Protein AF-A0AAW3U333-F1 (afdb_monomer)

Secondary structure (DSSP, 8-state):
-HHHHHHTTSEEEEEGGG-S-HHHHHHHHH-SS-EEEEETTEEEEEEEETTEEEEEEE---SS---HHHHHHHHHHHHHHTT-HHHHHHHHHHHHHHHHTT-S-GGGT--SSHHHHHH-HHHHHHHHHHHHH-----SS--GGGSPPP------GGGHHHHHHHHHHH-TTS-HHHHHHHHHHHHHHHHHHHHHHHHHIIIIIHHHHHHTT-EEE---TTS-EEEEEEETTEEEEEEEEEETTTTEEEEEEEEE-HHHHHHHT------GGG-SB--B-----S-HHHHHHHHHH--------------------------S-----------

pLDDT: mean 75.09, std 23.11, range [19.58, 96.56]

Foldseek 3Di:
DVVVCVVVLQKDKAFLVRPPDPVQSVVLVPDPAFDWDQDPLGIWTWHDDPVTIIIIDGPPPVDLDQVLQVLLVQLVVCLVVVPPLSNQQSLLLVLLCLLVVVHDVVSQRHLFLVSCLVRPSSLSSLVSCLVVPHDFDPPDDNSRTLDDQDPDLQLVCLRVSLVSCVSNVSVDDSVNSVVVSVVSVVVLLVLLVVVVVCCVPPVVVLCVVLQWDWDPDDPQFRTKIWHDDPQKIKIKTWGAPSNRSAIFIKIFIDDRVVCVVVVHHDDRDPVNGPDIDRDRDDDDDPPVVSCVVSVPPDPDPDPDPDDDDDDDDDDDDDDPPDDDDDDDDDDDD

Mean predicted aligned error: 16.06 Å

Radius of gyration: 32.02 Å; Cα contacts (8 Å, |Δi|>4): 388; chains: 1; bounding box: 94×46×80 Å

Solvent-accessible surface area (backbone atoms only — not comparable to full-atom values): 19945 Å² total; per-residue (Å²): 114,69,67,59,35,44,74,70,57,51,30,40,80,38,46,48,92,69,44,84,51,67,68,61,33,50,52,63,70,70,51,91,61,62,42,80,44,78,50,102,86,48,66,28,42,37,44,67,51,102,89,50,50,35,34,38,30,64,50,83,60,90,63,82,74,38,52,40,54,52,52,30,51,55,45,48,50,25,56,74,69,69,36,65,63,61,31,45,34,56,50,8,33,55,53,40,33,50,72,71,62,71,43,37,58,91,37,59,38,43,82,41,43,70,48,44,66,70,32,65,41,52,51,50,44,30,53,54,42,43,71,72,56,86,70,81,73,81,96,58,60,72,60,34,32,63,78,79,84,69,89,64,72,50,61,88,37,44,46,53,49,44,35,50,44,56,66,79,38,38,78,55,55,68,69,62,50,53,53,48,46,53,50,51,53,51,50,46,55,49,41,41,63,43,49,62,56,45,42,64,67,48,48,48,53,54,39,43,76,72,62,32,42,80,47,97,50,58,86,86,34,71,39,30,33,37,35,78,54,94,78,18,38,37,39,39,39,38,35,72,42,66,76,70,42,39,72,48,51,42,42,33,32,37,50,34,72,58,30,60,73,67,73,48,78,91,78,90,56,80,92,71,48,76,44,66,64,85,50,91,78,64,86,75,57,75,73,60,51,53,48,52,68,71,63,60,88,66,91,68,94,63,94,69,88,76,80,91,76,88,72,89,80,77,97,74,86,81,78,79,90,73,85,84,90,82,77,94,76,89,79,90,131

Sequence (333 aa):
MHEVLLRHGVLVRTPVEAIDDAALRAQARAAETSCWLESDRGTGYLHLDENASVLYQQTATGHAMPVSALFRDVLTLADQADDGELFTDLYGLLVNGWLDDTFTAEDGLASSLDGLVACDDLQAIRSIAARRGLKRRRGVPEDLALPHLSESQEPGEIEQNAGLRFFLQPKRTPTALLAARNRTRRQLARVQELIPMLVEQRLSAALQQAGWSPVAAPPEHPWCWTRDRDGSRQCLWATHDATCGELIVQAGLQHARLLDWQQRSATTELHDLHIYPCSRWWNTNASNVLSGLASSTSWAIAPVLWPSSIMRMTISRSRSKNGPDNCCAITSK

Organism: Xanthomonas euvesicatoria (NCBI:txid456327)

Structure (mmCIF, N/CA/C/O backbone):
data_AF-A0AAW3U333-F1
#
_entry.id   AF-A0AAW3U333-F1
#
loop_
_atom_site.group_PDB
_atom_site.id
_atom_site.type_symbol
_atom_site.label_atom_id
_atom_site.label_alt_id
_atom_site.label_comp_id
_atom_site.label_asym_id
_atom_site.label_entity_id
_atom_site.label_seq_id
_atom_site.pdbx_PDB_ins_code
_atom_site.Cartn_x
_atom_site.Cartn_y
_atom_site.Cartn_z
_atom_site.occupancy
_atom_site.B_iso_or_equiv
_atom_site.auth_seq_id
_atom_site.auth_comp_id
_atom_site.auth_asym_id
_atom_site.auth_atom_id
_atom_site.pdbx_PDB_model_num
ATOM 1 N N . MET A 1 1 ? -31.955 -10.564 15.140 1.00 57.75 1 MET A N 1
ATOM 2 C CA . MET A 1 1 ? -30.934 -9.506 14.943 1.00 57.75 1 MET A CA 1
ATOM 3 C C . MET A 1 1 ? -31.447 -8.129 15.369 1.00 57.75 1 MET A C 1
ATOM 5 O O . MET A 1 1 ? -30.801 -7.517 16.205 1.00 57.75 1 MET A O 1
ATOM 9 N N . HIS A 1 2 ? -32.617 -7.665 14.900 1.00 65.50 2 HIS A N 1
ATOM 10 C CA . HIS A 1 2 ? -33.166 -6.352 15.295 1.00 65.50 2 HIS A CA 1
ATOM 11 C C . HIS A 1 2 ? -33.427 -6.204 16.811 1.00 65.50 2 HIS A C 1
ATOM 13 O O . HIS A 1 2 ? -33.177 -5.140 17.360 1.00 65.50 2 HIS A O 1
ATOM 19 N N . GLU A 1 3 ? -33.844 -7.264 17.519 1.00 72.69 3 GLU A N 1
ATOM 20 C CA . GLU A 1 3 ? -34.082 -7.209 18.976 1.00 72.69 3 GLU A CA 1
ATOM 21 C C . GLU A 1 3 ? -32.820 -6.893 19.785 1.00 72.69 3 GLU A C 1
ATOM 23 O O . GLU A 1 3 ? -32.881 -6.201 20.798 1.00 72.69 3 GLU A O 1
ATOM 28 N N . VAL A 1 4 ? -31.663 -7.373 19.322 1.00 71.81 4 VAL A N 1
ATOM 29 C CA . VAL A 1 4 ? -30.366 -7.084 19.943 1.00 71.81 4 VAL A CA 1
ATOM 30 C C . VAL A 1 4 ? -30.029 -5.605 19.753 1.00 71.81 4 VAL A C 1
ATOM 32 O O . VAL A 1 4 ? -29.675 -4.926 20.711 1.00 71.81 4 VAL A O 1
ATOM 35 N N . LEU A 1 5 ? -30.227 -5.077 18.542 1.00 74.50 5 LEU A N 1
ATOM 36 C CA . LEU A 1 5 ? -29.983 -3.665 18.231 1.00 74.50 5 LEU A CA 1
ATOM 37 C C . LEU A 1 5 ? -30.909 -2.728 19.026 1.00 74.50 5 LEU A C 1
ATOM 39 O O . LEU A 1 5 ? -30.456 -1.688 19.502 1.00 74.50 5 LEU A O 1
ATOM 43 N N . LEU A 1 6 ? -32.172 -3.124 19.226 1.00 79.06 6 LEU A N 1
ATOM 44 C CA . LEU A 1 6 ? -33.130 -2.415 20.083 1.00 79.06 6 LEU A CA 1
ATOM 45 C C . LEU A 1 6 ? -32.706 -2.447 21.555 1.00 79.06 6 LEU A C 1
ATOM 47 O O . LEU A 1 6 ? -32.695 -1.413 22.217 1.00 79.06 6 LEU A O 1
ATOM 51 N N . ARG A 1 7 ? -32.316 -3.622 22.072 1.00 79.38 7 ARG A N 1
ATOM 52 C CA . ARG A 1 7 ? -31.868 -3.786 23.466 1.00 79.38 7 ARG A CA 1
ATOM 53 C C . ARG A 1 7 ? -30.667 -2.900 23.792 1.00 79.38 7 ARG A C 1
ATOM 55 O O . ARG A 1 7 ? -30.572 -2.397 24.906 1.00 79.38 7 ARG A O 1
ATOM 62 N N . HIS A 1 8 ? -29.761 -2.729 22.836 1.00 72.12 8 HIS A N 1
ATOM 63 C CA . HIS A 1 8 ? -28.548 -1.934 23.008 1.00 72.12 8 HIS A CA 1
ATOM 64 C C . HIS A 1 8 ? -28.705 -0.467 22.583 1.00 72.12 8 HIS A C 1
ATOM 66 O O . HIS A 1 8 ? -27.718 0.261 22.572 1.00 72.12 8 HIS A O 1
ATOM 72 N N . GLY A 1 9 ? -29.921 -0.021 22.245 1.00 70.38 9 GLY A N 1
ATOM 73 C CA . GLY A 1 9 ? -30.190 1.377 21.899 1.00 70.38 9 GLY A CA 1
ATOM 74 C C . GLY A 1 9 ? -29.493 1.851 20.621 1.00 70.38 9 GLY A C 1
ATOM 75 O O . GLY A 1 9 ? -29.342 3.053 20.425 1.00 70.38 9 GLY A O 1
ATOM 76 N N . VAL A 1 10 ? -29.059 0.926 19.758 1.00 74.56 10 VAL A N 1
ATOM 77 C CA . VAL A 1 10 ? -28.517 1.222 18.418 1.00 74.56 10 VAL A CA 1
ATOM 78 C C . VAL A 1 10 ? -29.656 1.556 17.460 1.00 74.56 10 VAL A C 1
ATOM 80 O O . VAL A 1 10 ? -29.523 2.407 16.585 1.00 74.56 10 VAL A O 1
ATOM 83 N N . LEU A 1 11 ? -30.786 0.881 17.652 1.00 83.00 11 LEU A N 1
ATOM 84 C CA . LEU A 1 11 ? -32.019 1.103 16.925 1.00 83.00 11 LEU A CA 1
ATOM 85 C C . LEU A 1 11 ? -33.078 1.651 17.880 1.00 83.00 11 LEU A C 1
ATOM 87 O O . LEU A 1 11 ? -33.254 1.134 18.984 1.00 83.00 11 LEU A O 1
ATOM 91 N N . VAL A 1 12 ? -33.830 2.641 17.422 1.00 85.88 12 VAL A N 1
ATOM 92 C CA . VAL A 1 12 ? -35.031 3.152 18.074 1.00 85.88 12 VAL A CA 1
ATOM 93 C C . VAL A 1 12 ? -36.240 2.644 17.305 1.00 85.88 12 VAL A C 1
ATOM 95 O O . VAL A 1 12 ? -36.291 2.716 16.077 1.00 85.88 12 VAL A O 1
ATOM 98 N N . ARG A 1 13 ? -37.218 2.117 18.042 1.00 89.50 13 ARG A N 1
ATOM 99 C CA . ARG A 1 13 ? -38.533 1.752 17.513 1.00 89.50 13 ARG A CA 1
ATOM 100 C C . ARG A 1 13 ? -39.529 2.828 17.917 1.00 89.50 13 ARG A C 1
ATOM 102 O O . ARG A 1 13 ? -39.872 2.928 19.094 1.00 89.50 13 ARG A O 1
ATOM 109 N N . THR A 1 14 ? -40.022 3.569 16.936 1.00 89.19 14 THR A N 1
ATOM 110 C CA . THR A 1 14 ? -40.977 4.661 17.136 1.00 89.19 14 THR A CA 1
ATOM 111 C C . THR A 1 14 ? -42.308 4.288 16.484 1.00 89.19 14 THR A C 1
ATOM 113 O O . THR A 1 14 ? -42.343 4.059 15.275 1.00 89.19 14 THR A O 1
ATOM 116 N N . PRO A 1 15 ? -43.415 4.195 17.241 1.00 91.44 15 PRO A N 1
ATOM 117 C CA . PRO A 1 15 ? -44.752 4.081 16.657 1.00 91.44 15 PRO A CA 1
ATOM 118 C C . PRO A 1 15 ? -45.022 5.243 15.703 1.00 91.44 15 PRO A C 1
ATOM 120 O O . PRO A 1 15 ? -44.634 6.371 16.009 1.00 91.44 15 PRO A O 1
ATOM 123 N N . VAL A 1 16 ? -45.696 4.998 14.576 1.00 88.94 16 VAL A N 1
ATOM 124 C CA . VAL A 1 16 ? -45.964 6.052 13.579 1.00 88.94 16 VAL A CA 1
ATOM 125 C C . VAL A 1 16 ? -46.679 7.254 14.204 1.00 88.94 16 VAL A C 1
ATOM 127 O O . VAL A 1 16 ? -46.386 8.402 13.888 1.00 88.94 16 VAL A O 1
ATOM 130 N N . GLU A 1 17 ? -47.565 7.015 15.162 1.00 88.31 17 GLU A N 1
ATOM 131 C CA . GLU A 1 17 ? -48.323 8.028 15.897 1.00 88.31 17 GLU A CA 1
ATOM 132 C C . GLU A 1 17 ? -47.436 8.918 16.774 1.00 88.31 17 GLU A C 1
ATOM 134 O O . GLU A 1 17 ? -47.795 10.065 17.031 1.00 88.31 17 GLU A O 1
ATOM 139 N N . ALA A 1 18 ? -46.287 8.397 17.206 1.00 88.06 18 ALA A N 1
ATOM 140 C CA . ALA A 1 18 ? -45.329 9.059 18.083 1.00 88.06 18 ALA A CA 1
ATOM 141 C C . ALA A 1 18 ? -44.133 9.673 17.329 1.00 88.06 18 ALA A C 1
ATOM 143 O O . ALA A 1 18 ? -43.244 10.231 17.962 1.00 88.06 18 ALA A O 1
ATOM 144 N N . ILE A 1 19 ? -44.081 9.579 15.992 1.00 87.75 19 ILE A N 1
ATOM 145 C CA . ILE A 1 19 ? -43.053 10.261 15.186 1.00 87.75 19 ILE A CA 1
ATOM 146 C C . ILE A 1 19 ? -43.258 11.765 15.337 1.00 87.75 19 ILE A C 1
ATOM 148 O O . ILE A 1 19 ? -44.327 12.227 14.973 1.00 87.75 19 ILE A O 1
ATOM 152 N N . ASP A 1 20 ? -42.283 12.542 15.807 1.00 85.88 20 ASP A N 1
ATOM 153 C CA . ASP A 1 20 ? -42.440 13.998 16.004 1.00 85.88 20 ASP A CA 1
ATOM 154 C C . ASP A 1 20 ? -42.511 14.798 14.690 1.00 85.88 20 ASP A C 1
ATOM 156 O O . ASP A 1 20 ? -43.242 15.787 14.594 1.00 85.88 20 ASP A O 1
ATOM 160 N N . ASP A 1 21 ? -41.785 14.352 13.664 1.00 86.62 21 ASP A N 1
ATOM 161 C CA . ASP A 1 21 ? -41.725 14.987 12.347 1.00 86.62 21 ASP A CA 1
ATOM 162 C C . ASP A 1 21 ? -43.032 14.774 11.565 1.00 86.62 21 ASP A C 1
ATOM 164 O O . ASP A 1 21 ? -43.406 13.649 11.229 1.00 86.62 21 ASP A O 1
ATOM 168 N N . ALA A 1 22 ? -43.738 15.866 11.264 1.00 87.88 22 ALA A N 1
ATOM 169 C CA . ALA A 1 22 ? -45.032 15.818 10.592 1.00 87.88 22 ALA A CA 1
ATOM 170 C C . ALA A 1 22 ? -44.953 15.327 9.135 1.00 87.88 22 ALA A C 1
ATOM 172 O O . ALA A 1 22 ? -45.885 14.657 8.683 1.00 87.88 22 ALA A O 1
ATOM 173 N N . ALA A 1 23 ? -43.870 15.632 8.414 1.00 88.06 23 ALA A N 1
ATOM 174 C CA . ALA A 1 23 ? -43.689 15.210 7.027 1.00 88.06 23 ALA A CA 1
ATOM 175 C C . ALA A 1 23 ? -43.368 13.714 6.964 1.00 88.06 23 ALA A C 1
ATOM 177 O O . ALA A 1 23 ? -44.023 12.970 6.231 1.00 88.06 23 ALA A O 1
ATOM 178 N N . LEU A 1 24 ? -42.443 13.259 7.814 1.00 87.69 24 LEU A N 1
ATOM 179 C CA . LEU A 1 24 ? -42.094 11.843 7.927 1.00 87.69 24 LEU A CA 1
ATOM 180 C C . LEU A 1 24 ? -43.284 11.006 8.412 1.00 87.69 24 LEU A C 1
ATOM 182 O O . LEU A 1 24 ? -43.546 9.924 7.890 1.00 87.69 24 LEU A O 1
ATOM 186 N N . ARG A 1 25 ? -44.067 11.529 9.364 1.00 90.69 25 ARG A N 1
ATOM 187 C CA . ARG A 1 25 ? -45.304 10.888 9.835 1.00 90.69 25 ARG A CA 1
ATOM 188 C C . ARG A 1 25 ? -46.338 10.754 8.717 1.00 90.69 25 ARG A C 1
ATOM 190 O O . ARG A 1 25 ? -47.004 9.725 8.628 1.00 90.69 25 ARG A O 1
ATOM 197 N N . ALA A 1 26 ? -46.496 11.777 7.876 1.00 88.81 26 ALA A N 1
ATOM 198 C CA . ALA A 1 26 ? -47.422 11.732 6.746 1.00 88.81 26 ALA A CA 1
ATOM 199 C C . ALA A 1 26 ? -46.985 10.701 5.694 1.00 88.81 26 ALA A C 1
ATOM 201 O O . ALA A 1 26 ? -47.822 9.925 5.236 1.00 88.81 26 ALA A O 1
ATOM 202 N N . GLN A 1 27 ? -45.687 10.635 5.377 1.00 89.06 27 GLN A N 1
ATOM 203 C CA . GLN A 1 27 ? -45.131 9.609 4.488 1.00 89.06 2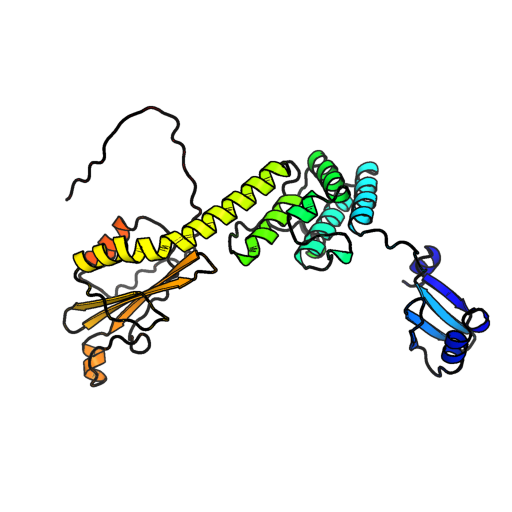7 GLN A CA 1
ATOM 204 C C . GLN A 1 27 ? -45.338 8.199 5.048 1.00 89.06 27 GLN A C 1
ATOM 206 O O . GLN A 1 27 ? -45.828 7.325 4.339 1.00 89.06 27 GLN A O 1
ATOM 211 N N . ALA A 1 28 ? -45.051 7.994 6.337 1.00 88.81 28 ALA A N 1
ATOM 212 C CA . ALA A 1 28 ? -45.240 6.705 6.993 1.00 88.81 28 ALA A CA 1
ATOM 213 C C . ALA A 1 28 ? -46.707 6.244 6.994 1.00 88.81 28 ALA A C 1
ATOM 215 O O . ALA A 1 28 ? -46.975 5.055 6.867 1.00 88.81 28 ALA A O 1
ATOM 216 N N . ARG A 1 29 ? -47.665 7.174 7.104 1.00 88.75 29 ARG A N 1
ATOM 217 C CA . ARG A 1 29 ? -49.106 6.870 7.028 1.00 88.75 29 ARG A CA 1
ATOM 218 C C . ARG A 1 29 ? -49.607 6.596 5.615 1.00 88.75 29 ARG A C 1
ATOM 220 O O . ARG A 1 29 ? -50.598 5.894 5.463 1.00 88.75 29 ARG A O 1
ATOM 227 N N . ALA A 1 30 ? -48.978 7.197 4.611 1.00 89.81 30 ALA A N 1
ATOM 228 C CA . ALA A 1 30 ? -49.337 6.997 3.212 1.00 89.81 30 ALA A CA 1
ATOM 229 C C . ALA A 1 30 ? -48.739 5.707 2.626 1.00 89.81 30 ALA A C 1
ATOM 231 O O . ALA A 1 30 ? -49.123 5.304 1.532 1.00 89.81 30 ALA A O 1
ATOM 232 N N . ALA A 1 31 ? -47.794 5.074 3.324 1.00 88.94 31 ALA A N 1
ATOM 233 C CA . ALA A 1 31 ? -47.155 3.852 2.869 1.00 88.94 31 ALA A CA 1
ATOM 234 C C . ALA A 1 31 ? -48.116 2.655 2.941 1.00 88.94 31 ALA A C 1
ATOM 236 O O . ALA A 1 31 ? -48.660 2.336 3.995 1.00 88.94 31 ALA A O 1
ATOM 237 N N . GLU A 1 32 ? -48.276 1.961 1.816 1.00 88.19 32 GLU A N 1
ATOM 238 C CA . GLU A 1 32 ? -49.101 0.748 1.713 1.00 88.19 32 GLU A CA 1
ATOM 239 C C . GLU A 1 32 ? -48.304 -0.530 2.028 1.00 88.19 32 GLU A C 1
ATOM 241 O O . GLU A 1 32 ? -48.877 -1.576 2.326 1.00 88.19 32 GLU A O 1
ATOM 246 N N . THR A 1 33 ? -46.969 -0.454 1.988 1.00 90.25 33 THR A N 1
ATOM 247 C CA . THR A 1 33 ? -46.054 -1.571 2.262 1.00 90.25 33 THR A CA 1
ATOM 248 C C . THR A 1 33 ? -44.887 -1.137 3.144 1.00 90.25 33 THR A C 1
ATOM 250 O O . THR A 1 33 ? -44.495 0.032 3.143 1.00 90.25 33 THR A O 1
ATOM 253 N N . SER A 1 34 ? -44.281 -2.095 3.858 1.00 91.44 34 SER A N 1
ATOM 254 C CA . SER A 1 34 ? -43.018 -1.856 4.570 1.00 91.44 34 SER A CA 1
ATOM 255 C C . SER A 1 34 ? -41.956 -1.339 3.592 1.00 91.44 34 SER A C 1
ATOM 257 O O . SER A 1 34 ? -41.773 -1.915 2.518 1.00 91.44 34 SER A O 1
ATOM 259 N N . CYS A 1 35 ? -41.286 -0.241 3.931 1.00 89.12 35 CYS A N 1
ATOM 260 C CA . CYS A 1 35 ? -40.382 0.460 3.020 1.00 89.12 35 CYS A CA 1
ATOM 261 C C . CYS A 1 35 ? -39.335 1.290 3.769 1.00 89.12 35 CYS A C 1
ATOM 263 O O . CYS A 1 35 ? -39.448 1.540 4.968 1.00 89.12 35 CYS A O 1
ATOM 265 N N . TRP A 1 36 ? -38.303 1.722 3.048 1.00 89.62 36 TRP A N 1
ATOM 266 C CA . TRP A 1 36 ? -37.348 2.704 3.550 1.00 89.62 36 TRP A CA 1
ATOM 267 C C . TRP A 1 36 ? -37.910 4.115 3.381 1.00 89.62 36 TRP A C 1
ATOM 269 O O . TRP A 1 36 ? -38.408 4.459 2.311 1.00 89.62 36 TRP A O 1
ATOM 279 N N . LEU A 1 37 ? -37.815 4.917 4.437 1.00 89.12 37 LEU A N 1
ATOM 280 C CA . LEU A 1 37 ? -38.180 6.329 4.458 1.00 89.12 37 LEU A CA 1
ATOM 281 C C . LEU A 1 37 ? -36.923 7.169 4.688 1.00 89.12 37 LEU A C 1
ATOM 283 O O . LEU A 1 37 ? -36.116 6.865 5.570 1.00 89.12 37 LEU A O 1
ATOM 287 N N . GLU A 1 38 ? -36.776 8.242 3.920 1.00 83.19 38 GLU A N 1
ATOM 288 C CA . GLU A 1 38 ? -35.703 9.219 4.091 1.00 83.19 38 GLU A CA 1
ATOM 289 C C . GLU A 1 38 ? -36.215 10.446 4.847 1.00 83.19 38 GLU A C 1
ATOM 291 O O . GLU A 1 38 ? -37.338 10.906 4.643 1.00 83.19 38 GLU A O 1
ATOM 296 N N . SER A 1 39 ? -35.382 10.977 5.738 1.00 79.75 39 SER A N 1
ATOM 297 C CA . SER A 1 39 ? -35.662 12.207 6.470 1.00 79.75 39 SER A CA 1
ATOM 298 C C . SER A 1 39 ? -34.386 13.016 6.654 1.00 79.75 39 SER A C 1
ATOM 300 O O . SER A 1 39 ? -33.282 12.472 6.586 1.00 79.75 39 SER A O 1
ATOM 302 N N . ASP A 1 40 ? -34.535 14.287 7.014 1.00 70.62 40 ASP A N 1
ATOM 303 C CA . ASP A 1 40 ? -33.414 15.170 7.359 1.00 70.62 40 ASP A CA 1
ATOM 304 C C . ASP A 1 40 ? -32.592 14.650 8.559 1.00 70.62 40 ASP A C 1
ATOM 306 O O . ASP A 1 40 ? -31.470 15.092 8.794 1.00 70.62 40 ASP A O 1
ATOM 310 N N . ARG A 1 41 ? -33.141 13.701 9.333 1.00 67.06 41 ARG A N 1
ATOM 311 C CA . ARG A 1 41 ? -32.483 13.041 10.475 1.00 67.06 41 ARG A CA 1
ATOM 312 C C . ARG A 1 41 ? -31.869 11.680 10.124 1.00 67.06 41 ARG A C 1
ATOM 314 O O . ARG A 1 41 ? -31.402 10.986 11.024 1.00 67.06 41 ARG A O 1
ATOM 321 N N . GLY A 1 42 ? -31.873 11.303 8.846 1.00 75.31 42 GLY A N 1
ATOM 322 C CA . GLY A 1 42 ? -31.362 10.032 8.334 1.00 75.31 42 GLY A CA 1
ATOM 323 C C . GLY A 1 42 ? -32.456 9.084 7.834 1.00 75.31 42 GLY A C 1
ATOM 324 O O . GLY A 1 42 ? -33.655 9.381 7.883 1.00 75.31 42 GLY A O 1
ATOM 325 N N . THR A 1 43 ? -32.020 7.928 7.338 1.00 83.94 43 THR A N 1
ATOM 326 C CA . THR A 1 43 ? -32.878 6.887 6.758 1.00 83.94 43 THR A CA 1
ATOM 327 C C . THR A 1 43 ? -33.441 5.964 7.844 1.00 83.94 43 THR A C 1
ATOM 329 O O . THR A 1 43 ? -32.724 5.537 8.750 1.00 83.94 43 THR A O 1
ATOM 332 N N . GLY A 1 44 ? -34.731 5.635 7.760 1.00 87.31 44 GLY A N 1
ATOM 333 C CA . GLY A 1 44 ? -35.408 4.688 8.649 1.00 87.31 44 GLY A CA 1
ATOM 334 C C . GLY A 1 44 ? -36.182 3.627 7.874 1.00 87.31 44 GLY A C 1
ATOM 335 O O . GLY A 1 44 ? -36.626 3.867 6.756 1.00 87.31 44 GLY A O 1
ATOM 336 N N . TYR A 1 45 ? -36.359 2.448 8.463 1.00 90.00 45 TYR A N 1
ATOM 337 C CA . TYR A 1 45 ? -37.176 1.381 7.888 1.00 90.00 45 TYR A CA 1
ATOM 338 C C . TYR A 1 45 ? -38.560 1.368 8.534 1.00 90.00 45 TYR A C 1
ATOM 340 O O . TYR A 1 45 ? -38.696 1.112 9.733 1.00 90.00 45 TYR A O 1
ATOM 348 N N . LEU A 1 46 ? -39.595 1.645 7.747 1.00 91.31 46 LEU A N 1
ATOM 349 C CA . LEU A 1 46 ? -40.982 1.499 8.159 1.00 91.31 46 LEU A CA 1
ATOM 350 C C . LEU A 1 46 ? -41.392 0.035 8.039 1.00 91.31 46 LEU A C 1
ATOM 352 O O . LEU A 1 46 ? -41.369 -0.547 6.954 1.00 91.31 46 LEU A O 1
ATOM 356 N N . HIS A 1 47 ? -41.834 -0.532 9.152 1.00 91.38 47 HIS A N 1
ATOM 357 C CA . HIS A 1 47 ? -42.464 -1.836 9.188 1.00 91.38 47 HIS A CA 1
ATOM 358 C C . HIS A 1 47 ? -43.961 -1.685 9.455 1.00 91.38 47 HIS A C 1
ATOM 360 O O . HIS A 1 47 ? -44.369 -1.108 10.466 1.00 91.38 47 HIS A O 1
ATOM 366 N N . LEU A 1 48 ? -44.763 -2.209 8.532 1.00 88.06 48 LEU A N 1
ATOM 367 C CA . LEU A 1 48 ? -46.213 -2.297 8.649 1.00 88.06 48 LEU A CA 1
ATOM 368 C C . LEU A 1 48 ? -46.580 -3.718 9.080 1.00 88.06 48 LEU A C 1
ATOM 370 O O . LEU A 1 48 ? -46.254 -4.673 8.375 1.00 88.06 48 LEU A O 1
ATOM 374 N N . ASP A 1 49 ? -47.248 -3.836 10.222 1.00 82.00 49 ASP A N 1
ATOM 375 C CA . ASP A 1 49 ? -47.870 -5.064 10.718 1.00 82.00 49 ASP A CA 1
ATOM 376 C C . ASP A 1 49 ? -49.382 -4.830 10.890 1.00 82.00 49 ASP A C 1
ATOM 378 O O . ASP A 1 49 ? -49.824 -3.687 11.042 1.00 82.00 49 ASP A O 1
ATOM 382 N N . GLU A 1 50 ? -50.179 -5.900 10.901 1.00 74.06 50 GLU A N 1
ATOM 383 C CA . GLU A 1 50 ? -51.650 -5.861 10.967 1.00 74.06 50 GLU A CA 1
ATOM 384 C C . GLU A 1 50 ? -52.174 -5.095 12.194 1.00 74.06 50 GLU A C 1
ATOM 386 O O . GLU A 1 50 ? -53.277 -4.553 12.171 1.00 74.06 50 GLU A O 1
ATOM 391 N N . ASN A 1 51 ? -51.365 -5.013 13.255 1.00 75.88 51 ASN A N 1
ATOM 392 C CA . ASN A 1 51 ? -51.730 -4.380 14.521 1.00 75.88 51 ASN A CA 1
ATOM 393 C C . ASN A 1 51 ? -50.980 -3.072 14.817 1.00 75.88 51 ASN A C 1
ATOM 395 O O . ASN A 1 51 ? -51.382 -2.343 15.726 1.00 75.88 51 ASN A O 1
ATOM 399 N N . ALA A 1 52 ? -49.879 -2.776 14.116 1.00 81.62 52 ALA A N 1
ATOM 400 C CA . ALA A 1 52 ? -49.077 -1.584 14.387 1.00 81.62 52 ALA A CA 1
ATOM 401 C C . ALA A 1 52 ? -48.150 -1.221 13.223 1.00 81.62 52 ALA A C 1
ATOM 403 O O . ALA A 1 52 ? -47.452 -2.065 12.668 1.00 81.62 52 ALA A O 1
ATOM 404 N N . SER A 1 53 ? -48.061 0.076 12.934 1.00 88.88 53 SER A N 1
ATOM 405 C CA . SER A 1 53 ? -47.036 0.632 12.051 1.00 88.88 53 SER A CA 1
ATOM 406 C C . SER A 1 53 ? -45.912 1.218 12.898 1.00 88.88 53 SER A C 1
ATOM 408 O O . SER A 1 53 ? -46.152 2.065 13.765 1.00 88.88 53 SER A O 1
ATOM 410 N N . VAL A 1 54 ? -44.680 0.765 12.677 1.00 91.12 54 VAL A N 1
ATOM 411 C CA . VAL A 1 54 ? -43.516 1.207 13.453 1.00 91.12 54 VAL A CA 1
ATOM 412 C C . VAL A 1 54 ? -42.358 1.585 12.552 1.00 91.12 54 VAL A C 1
ATOM 414 O O . VAL A 1 54 ? -42.011 0.876 11.610 1.00 91.12 54 VAL A O 1
ATOM 417 N N . LEU A 1 55 ? -41.736 2.709 12.874 1.00 89.06 55 LEU A N 1
ATOM 418 C CA . LEU A 1 55 ? -40.532 3.179 12.226 1.00 89.06 55 LEU A CA 1
ATOM 419 C C . LEU A 1 55 ? -39.318 2.752 13.049 1.00 89.06 55 LEU A C 1
ATOM 421 O O . LEU A 1 55 ? -39.214 3.043 14.243 1.00 89.06 55 LEU A O 1
ATOM 425 N N . TYR A 1 56 ? -38.401 2.061 12.391 1.00 87.81 56 TYR A N 1
ATOM 426 C CA . TYR A 1 56 ? -37.102 1.693 12.919 1.00 87.81 56 TYR A CA 1
ATOM 427 C C . TYR A 1 56 ? -36.061 2.683 12.407 1.00 87.81 56 TYR A C 1
ATOM 429 O O . TYR A 1 56 ? -35.797 2.744 11.208 1.00 87.81 56 TYR A O 1
ATOM 437 N N . GLN A 1 57 ? -35.461 3.454 13.305 1.00 86.25 57 GLN A N 1
ATOM 438 C CA . GLN A 1 57 ? -34.393 4.393 12.970 1.00 86.25 57 GLN A CA 1
ATOM 439 C C . GLN A 1 57 ? -33.141 4.052 13.757 1.00 86.25 57 GLN A C 1
ATOM 441 O O . GLN A 1 57 ? -33.218 3.639 14.913 1.00 86.25 57 GLN A O 1
ATOM 446 N N . GLN A 1 58 ? -31.978 4.228 13.139 1.00 80.88 58 GLN A N 1
ATOM 447 C CA . GLN A 1 58 ? -30.735 4.205 13.890 1.00 80.88 58 GLN A CA 1
ATOM 448 C C . GLN A 1 58 ? -30.730 5.408 14.834 1.00 80.88 58 GLN A C 1
ATOM 450 O O . GLN A 1 58 ? -31.134 6.509 14.453 1.00 80.88 58 GLN A O 1
ATOM 455 N N . THR A 1 59 ? -30.324 5.202 16.082 1.00 71.94 59 THR A N 1
ATOM 456 C CA . THR A 1 59 ? -30.205 6.304 17.034 1.00 71.94 59 THR A CA 1
ATOM 457 C C . THR A 1 59 ? -29.244 7.329 16.452 1.00 71.94 59 THR A C 1
ATOM 459 O O . THR A 1 59 ? -28.145 6.963 16.038 1.00 71.94 59 THR A O 1
ATOM 462 N N . ALA A 1 60 ? -29.643 8.604 16.424 1.00 64.25 60 ALA A N 1
ATOM 463 C CA . ALA A 1 60 ? -28.746 9.695 16.074 1.00 64.25 60 ALA A CA 1
ATOM 464 C C . ALA A 1 60 ? -27.647 9.768 17.142 1.00 64.25 60 ALA A C 1
ATOM 466 O O . ALA A 1 60 ? -27.764 10.474 18.145 1.00 64.25 60 ALA A O 1
ATOM 467 N N . THR A 1 61 ? -26.584 8.987 16.965 1.00 56.00 61 THR A N 1
ATOM 468 C CA . THR A 1 61 ? -25.353 9.122 17.728 1.00 56.00 61 THR A CA 1
ATOM 469 C C . THR A 1 61 ? -24.759 10.443 17.280 1.00 56.00 61 THR A C 1
ATOM 471 O O . THR A 1 61 ? -24.049 10.507 16.284 1.00 56.00 61 THR A O 1
ATOM 474 N N . GLY A 1 62 ? -25.127 11.526 17.972 1.00 56.00 62 GLY A N 1
ATOM 475 C CA . GLY A 1 62 ? -24.776 12.901 17.610 1.00 56.00 62 GLY A CA 1
ATOM 476 C C . GLY A 1 62 ? -23.272 13.174 17.521 1.00 56.00 62 GLY A C 1
ATOM 477 O O . GLY A 1 62 ? -22.891 14.299 17.235 1.00 56.00 62 GLY A O 1
ATOM 478 N N . HIS A 1 63 ? -22.427 12.179 17.788 1.00 51.84 63 HIS A N 1
ATOM 479 C CA . HIS A 1 63 ? -21.020 12.134 17.423 1.00 51.84 63 HIS A CA 1
ATOM 480 C C . HIS A 1 63 ? -20.759 10.755 16.805 1.00 51.84 63 HIS A C 1
ATOM 482 O O . HIS A 1 63 ? -20.892 9.740 17.492 1.00 51.84 63 HIS A O 1
ATOM 488 N N . ALA A 1 64 ? -20.394 10.712 15.522 1.00 62.09 64 ALA A N 1
ATOM 489 C CA . ALA A 1 64 ? -19.779 9.524 14.949 1.00 62.09 64 ALA A CA 1
ATOM 490 C C . ALA A 1 64 ? -18.451 9.323 15.687 1.00 62.09 64 ALA A C 1
ATOM 492 O O . ALA A 1 64 ? -17.517 10.108 15.523 1.00 62.09 64 ALA A O 1
ATOM 493 N N . MET A 1 65 ? -18.396 8.345 16.590 1.00 68.38 65 MET A N 1
ATOM 494 C CA . MET A 1 65 ? -17.127 7.963 17.194 1.00 68.38 65 MET A CA 1
ATOM 495 C C . MET A 1 65 ? -16.225 7.460 16.060 1.00 68.38 65 MET A C 1
ATOM 497 O O . MET A 1 65 ? -16.653 6.553 15.344 1.00 68.38 65 MET A O 1
ATOM 501 N N . PRO A 1 66 ? -15.012 8.017 15.884 1.00 81.12 66 PRO A N 1
ATOM 502 C CA . PRO A 1 66 ? -14.091 7.532 14.868 1.00 81.12 66 PRO A CA 1
ATOM 503 C C . PRO A 1 66 ? -13.862 6.031 15.044 1.00 81.12 66 PRO A C 1
ATOM 505 O O . PRO A 1 66 ? -13.704 5.548 16.171 1.00 81.12 66 PRO A O 1
ATOM 508 N N . VAL A 1 67 ? -13.814 5.288 13.942 1.00 87.88 67 VAL A N 1
ATOM 509 C CA . VAL A 1 67 ? -13.604 3.834 13.962 1.00 87.88 67 VAL A CA 1
ATOM 510 C C . VAL A 1 67 ? -12.277 3.494 14.650 1.00 87.88 67 VAL A C 1
ATOM 512 O O . VAL A 1 67 ? -12.192 2.509 15.384 1.00 87.88 67 VAL A O 1
ATOM 515 N N . SER A 1 68 ? -11.267 4.362 14.529 1.00 90.06 68 SER A N 1
ATOM 516 C CA . SER A 1 68 ? -10.003 4.256 15.269 1.00 90.06 68 SER A CA 1
ATOM 517 C C . SER A 1 68 ? -10.196 4.218 16.792 1.00 90.06 68 SER A C 1
ATOM 519 O O . SER A 1 68 ? -9.592 3.380 17.467 1.00 90.06 68 SER A O 1
ATOM 521 N N . ALA A 1 69 ? -11.064 5.078 17.330 1.00 91.31 69 ALA A N 1
ATOM 522 C CA . ALA A 1 69 ? -11.357 5.160 18.758 1.00 91.31 69 ALA A CA 1
ATOM 523 C C . ALA A 1 69 ? -12.141 3.929 19.231 1.00 91.31 69 ALA A C 1
ATOM 525 O O . ALA A 1 69 ? -11.827 3.371 20.283 1.00 91.31 69 ALA A O 1
ATOM 526 N N . LEU A 1 70 ? -13.086 3.443 18.416 1.00 91.88 70 LEU A N 1
ATOM 527 C CA . LEU A 1 70 ? -13.800 2.194 18.686 1.00 91.88 70 LEU A CA 1
ATOM 528 C C . LEU A 1 70 ? -12.828 1.015 18.799 1.00 91.88 70 LEU A C 1
ATOM 530 O O . LEU A 1 70 ? -12.843 0.296 19.797 1.00 91.88 70 LEU A O 1
ATOM 534 N N . PHE A 1 71 ? -11.956 0.822 17.805 1.00 94.88 71 PHE A N 1
ATOM 535 C CA . PHE A 1 71 ? -10.979 -0.268 17.844 1.00 94.88 71 PHE A CA 1
ATOM 536 C C . PHE A 1 71 ? -10.028 -0.138 19.027 1.00 94.88 71 PHE A C 1
ATOM 538 O O . PHE A 1 71 ? -9.711 -1.147 19.654 1.00 94.88 71 PHE A O 1
ATOM 545 N N . ARG A 1 72 ? -9.602 1.081 19.374 1.00 95.44 72 ARG A N 1
ATOM 546 C CA . ARG A 1 72 ? -8.773 1.319 20.559 1.00 95.44 72 ARG A CA 1
ATOM 547 C C . ARG A 1 72 ? -9.474 0.817 21.813 1.00 95.44 72 ARG A C 1
ATOM 549 O O . ARG A 1 72 ? -8.854 0.092 22.592 1.00 95.44 72 ARG A O 1
ATOM 556 N N . ASP A 1 73 ? -10.739 1.171 22.001 1.00 94.69 73 ASP A N 1
ATOM 557 C CA . ASP A 1 73 ? -11.485 0.825 23.208 1.00 94.69 73 ASP A CA 1
ATOM 558 C C . ASP A 1 73 ? -11.747 -0.680 23.289 1.00 94.69 73 ASP A C 1
ATOM 560 O O . ASP A 1 73 ? -11.445 -1.303 24.308 1.00 94.69 73 ASP A O 1
ATOM 564 N N . VAL A 1 74 ? -12.201 -1.305 22.198 1.00 95.00 74 VAL A N 1
ATOM 565 C CA . VAL A 1 74 ? -12.477 -2.750 22.185 1.00 95.00 74 VAL A CA 1
ATOM 566 C C . VAL A 1 74 ? -11.186 -3.566 22.335 1.00 95.00 74 VAL A C 1
ATOM 568 O O . VAL A 1 74 ? -11.153 -4.523 23.109 1.00 95.00 74 VAL A O 1
ATOM 571 N N . LEU A 1 75 ? -10.088 -3.174 21.679 1.00 96.56 75 LEU A N 1
ATOM 572 C CA . LEU A 1 75 ? -8.791 -3.843 21.849 1.00 96.56 75 LEU A CA 1
ATOM 573 C C . LEU A 1 75 ? -8.222 -3.647 23.258 1.00 96.56 75 LEU A C 1
ATOM 575 O O . LEU A 1 75 ? -7.586 -4.557 23.786 1.00 96.56 75 LEU A O 1
ATOM 579 N N . THR A 1 76 ? -8.469 -2.495 23.886 1.00 96.56 76 THR A N 1
ATOM 580 C CA . THR A 1 76 ? -8.092 -2.249 25.286 1.00 96.56 76 THR A CA 1
ATOM 581 C C . THR A 1 76 ? -8.888 -3.142 26.233 1.00 96.56 76 THR A C 1
ATOM 583 O O . THR A 1 76 ? -8.308 -3.718 27.149 1.00 96.56 76 THR A O 1
ATOM 586 N N . LEU A 1 77 ? -10.190 -3.319 25.997 1.00 96.19 77 LEU A N 1
ATOM 587 C CA . LEU A 1 77 ? -11.022 -4.235 26.781 1.00 96.19 77 LEU A CA 1
ATOM 588 C C . LEU A 1 77 ? -10.567 -5.693 26.618 1.00 96.19 77 LEU A C 1
ATOM 590 O O . LEU A 1 77 ? -10.446 -6.404 27.613 1.00 96.19 77 LEU A O 1
ATOM 594 N N . ALA A 1 78 ? -10.230 -6.124 25.398 1.00 95.06 78 ALA A N 1
ATOM 595 C CA . ALA A 1 78 ? -9.652 -7.449 25.160 1.00 95.06 78 ALA A CA 1
ATOM 596 C C . ALA A 1 78 ? -8.257 -7.616 25.809 1.00 95.06 78 ALA A C 1
ATOM 598 O O . ALA A 1 78 ? -7.883 -8.718 26.215 1.00 95.06 78 ALA A O 1
ATOM 599 N N . ASP A 1 79 ? -7.466 -6.538 25.925 1.00 94.56 79 ASP A N 1
ATOM 600 C CA . ASP A 1 79 ? -6.215 -6.498 26.711 1.00 94.56 79 ASP A CA 1
ATOM 601 C C . ASP A 1 79 ? -6.474 -6.722 28.195 1.00 94.56 79 ASP A C 1
ATOM 603 O O . ASP A 1 79 ? -5.898 -7.624 28.799 1.00 94.56 79 ASP A O 1
ATOM 607 N N . GLN A 1 80 ? -7.409 -5.967 28.761 1.00 94.94 80 GLN A N 1
ATOM 608 C CA . GLN A 1 80 ? -7.755 -6.031 30.179 1.00 94.94 80 GLN A CA 1
ATOM 609 C C . GLN A 1 80 ? -8.397 -7.363 30.588 1.00 94.94 80 GLN A C 1
ATOM 611 O O . GLN A 1 80 ? -8.178 -7.818 31.708 1.00 94.94 80 GLN A O 1
ATOM 616 N N . ALA A 1 81 ? -9.161 -7.994 29.694 1.00 94.62 81 ALA A N 1
ATOM 617 C CA . ALA A 1 81 ? -9.799 -9.291 29.927 1.00 94.62 81 ALA A CA 1
ATOM 618 C C . ALA A 1 81 ? -8.851 -10.496 29.763 1.00 94.62 81 ALA A C 1
ATOM 620 O O . ALA A 1 81 ? -9.273 -11.634 29.935 1.00 94.62 81 ALA A O 1
ATOM 621 N N . ASP A 1 82 ? -7.590 -10.255 29.400 1.00 93.06 82 ASP A N 1
ATOM 622 C CA . ASP A 1 82 ? -6.606 -11.264 29.000 1.00 93.06 82 ASP A CA 1
ATOM 623 C C . ASP A 1 82 ? -7.032 -12.189 27.831 1.00 93.06 82 ASP A C 1
ATOM 625 O O . ASP A 1 82 ? -6.513 -13.290 27.653 1.00 93.06 82 ASP A O 1
ATOM 629 N N . ASP A 1 83 ? -7.958 -11.733 26.979 1.00 94.00 83 ASP A N 1
ATOM 630 C CA . ASP A 1 83 ? -8.432 -12.504 25.824 1.00 94.00 83 ASP A CA 1
ATOM 631 C C . ASP A 1 83 ? -7.547 -12.252 24.592 1.00 94.00 83 ASP A C 1
ATOM 633 O O . ASP A 1 83 ? -7.754 -11.331 23.795 1.00 94.00 83 ASP A O 1
ATOM 637 N N . GLY A 1 84 ? -6.497 -13.065 24.462 1.00 90.94 84 GLY A N 1
ATOM 638 C CA . GLY A 1 84 ? -5.538 -12.961 23.362 1.00 90.94 84 GLY A CA 1
ATOM 639 C C . GLY A 1 84 ? -6.100 -13.364 21.994 1.00 90.94 84 GLY A C 1
ATOM 640 O O . GLY A 1 84 ? -5.607 -12.878 20.969 1.00 90.94 84 GLY A O 1
ATOM 641 N N . GLU A 1 85 ? -7.112 -14.234 21.956 1.00 92.75 85 GLU A N 1
ATOM 642 C CA . GLU A 1 85 ? -7.736 -14.671 20.705 1.00 92.75 85 GLU A CA 1
ATOM 643 C C . GLU A 1 85 ? -8.609 -13.560 20.139 1.00 92.75 85 GLU A C 1
ATOM 645 O O . GLU A 1 85 ? -8.366 -13.118 19.015 1.00 92.75 85 GLU A O 1
ATOM 650 N N . LEU A 1 86 ? -9.518 -13.028 20.961 1.00 93.25 86 LEU A N 1
ATOM 651 C CA . LEU A 1 86 ? -10.363 -11.895 20.598 1.00 93.25 86 LEU A CA 1
ATOM 652 C C . LEU A 1 86 ? -9.525 -10.674 20.212 1.00 93.25 86 LEU A C 1
ATOM 654 O O . LEU A 1 86 ? -9.813 -10.013 19.217 1.00 93.25 86 LEU A O 1
ATOM 658 N N . 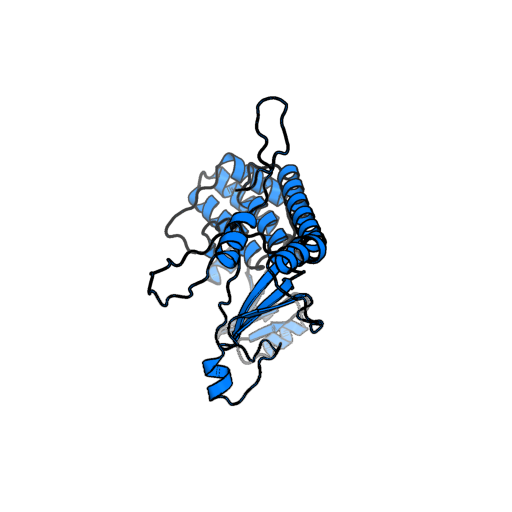PHE A 1 87 ? -8.453 -10.395 20.960 1.00 95.44 87 PHE A N 1
ATOM 659 C CA . PHE A 1 87 ? -7.534 -9.313 20.616 1.00 95.44 87 PHE A CA 1
ATOM 660 C C . PHE A 1 87 ? -6.932 -9.498 19.222 1.00 95.44 87 PHE A C 1
ATOM 662 O O . PHE A 1 87 ? -6.883 -8.550 18.443 1.00 95.44 87 PHE A O 1
ATOM 669 N N . THR A 1 88 ? -6.462 -10.706 18.902 1.00 94.56 88 THR A N 1
ATOM 670 C CA . THR A 1 88 ? -5.833 -10.982 17.605 1.00 94.56 88 THR A CA 1
ATOM 671 C C . THR A 1 88 ? -6.841 -10.886 16.465 1.00 94.56 88 THR A C 1
ATOM 673 O O . THR A 1 88 ? -6.502 -10.318 15.430 1.00 94.56 88 THR A O 1
ATOM 676 N N . ASP A 1 89 ? -8.061 -11.384 16.664 1.00 94.44 89 ASP A N 1
ATOM 677 C CA . ASP A 1 89 ? -9.113 -11.380 15.644 1.00 94.44 89 ASP A CA 1
ATOM 678 C C . ASP A 1 89 ? -9.598 -9.955 15.349 1.00 94.44 89 ASP A C 1
ATOM 680 O O . ASP A 1 89 ? -9.683 -9.553 14.191 1.00 94.44 89 ASP A O 1
ATOM 684 N N . LEU A 1 90 ? -9.830 -9.144 16.387 1.00 94.88 90 LEU A N 1
ATOM 685 C CA . LEU A 1 90 ? -10.197 -7.732 16.229 1.00 94.88 90 LEU A CA 1
ATOM 686 C C . LEU A 1 90 ? -9.062 -6.903 15.630 1.00 94.88 90 LEU A C 1
ATOM 688 O O . LEU A 1 90 ? -9.306 -5.973 14.862 1.00 94.88 90 LEU A O 1
ATOM 692 N N . TYR A 1 91 ? -7.814 -7.235 15.966 1.00 96.25 91 TYR A N 1
ATOM 693 C CA . TYR A 1 91 ? -6.662 -6.605 15.338 1.00 96.25 91 TYR A CA 1
ATOM 694 C C . TYR A 1 91 ? -6.581 -6.985 13.857 1.00 96.25 91 TYR A C 1
ATOM 696 O O . TYR A 1 91 ? -6.326 -6.120 13.028 1.00 96.25 91 TYR A O 1
ATOM 704 N N . GLY A 1 92 ? -6.818 -8.252 13.507 1.00 94.50 92 GLY A N 1
ATOM 705 C CA . GLY A 1 92 ? -6.927 -8.703 12.119 1.00 94.50 92 GLY A CA 1
ATOM 706 C C . GLY A 1 92 ? -8.001 -7.936 11.358 1.00 94.50 92 GLY A C 1
ATOM 707 O O . GLY A 1 92 ? -7.691 -7.351 10.325 1.00 94.50 92 GLY A O 1
ATOM 708 N N . LEU A 1 93 ? -9.198 -7.820 11.939 1.00 95.38 93 LEU A N 1
ATOM 709 C CA . LEU A 1 93 ? -10.312 -7.059 11.373 1.00 95.38 93 LEU A CA 1
ATOM 710 C C . LEU A 1 93 ? -9.941 -5.601 11.078 1.00 95.38 93 LEU A C 1
ATOM 712 O O . LEU A 1 93 ? -10.237 -5.100 9.998 1.00 95.38 93 LEU A O 1
ATOM 716 N N . LEU A 1 94 ? -9.258 -4.927 12.011 1.00 95.38 94 LEU A N 1
ATOM 717 C CA . LEU A 1 94 ? -8.766 -3.562 11.803 1.00 95.38 94 LEU A CA 1
ATOM 718 C C . LEU A 1 94 ? -7.814 -3.480 10.602 1.00 95.38 94 LEU A C 1
ATOM 720 O O . LEU A 1 94 ? -7.934 -2.578 9.776 1.00 95.38 94 LEU A O 1
ATOM 724 N N . VAL A 1 95 ? -6.843 -4.394 10.521 1.00 94.81 95 VAL A N 1
ATOM 725 C CA . VAL A 1 95 ? -5.813 -4.342 9.475 1.00 94.81 95 VAL A CA 1
ATOM 726 C C . VAL A 1 95 ? -6.388 -4.704 8.109 1.00 94.81 95 VAL A C 1
ATOM 728 O O . VAL A 1 95 ? -6.058 -4.032 7.138 1.00 94.81 95 VAL A O 1
ATOM 731 N N . ASN A 1 96 ? -7.239 -5.726 8.026 1.00 92.44 96 ASN A N 1
ATOM 732 C CA . ASN A 1 96 ? -7.861 -6.137 6.768 1.00 92.44 96 ASN A CA 1
ATOM 733 C C . ASN A 1 96 ? -8.892 -5.111 6.295 1.00 92.44 96 ASN A C 1
ATOM 735 O O . ASN A 1 96 ? -8.852 -4.711 5.140 1.00 92.44 96 ASN A O 1
ATOM 739 N N . GLY A 1 97 ? -9.712 -4.564 7.198 1.00 91.38 97 GLY A N 1
ATOM 740 C CA . GLY A 1 97 ? -10.635 -3.486 6.837 1.00 91.38 97 GLY A CA 1
ATOM 741 C C . GLY A 1 97 ? -9.923 -2.216 6.356 1.00 91.38 97 GLY A C 1
ATOM 742 O O . GLY A 1 97 ? -10.450 -1.504 5.507 1.00 91.38 97 GLY A O 1
ATOM 743 N N . TRP A 1 98 ? -8.706 -1.941 6.841 1.00 92.81 98 TRP A N 1
ATOM 744 C CA . TRP A 1 98 ? -7.860 -0.884 6.277 1.00 92.81 98 TRP A CA 1
ATOM 745 C C . TRP A 1 98 ? -7.246 -1.267 4.919 1.00 92.81 98 TRP A C 1
ATOM 747 O O . TRP A 1 98 ? -7.121 -0.408 4.054 1.00 92.81 98 TRP A O 1
ATOM 757 N N . LEU A 1 99 ? -6.839 -2.527 4.723 1.00 90.06 99 LEU A N 1
ATOM 758 C CA . LEU A 1 99 ? -6.254 -2.998 3.459 1.00 90.06 99 LEU A CA 1
ATOM 759 C C . LEU A 1 99 ? -7.256 -3.023 2.303 1.00 90.06 99 LEU A C 1
ATOM 761 O O . LEU A 1 99 ? -6.860 -2.723 1.178 1.00 90.06 99 LEU A O 1
ATOM 765 N N . ASP A 1 100 ? -8.508 -3.367 2.595 1.00 89.81 100 ASP A N 1
ATOM 766 C CA . ASP A 1 100 ? -9.589 -3.508 1.615 1.00 89.81 100 ASP A CA 1
ATOM 767 C C . ASP A 1 100 ? -10.400 -2.210 1.446 1.00 89.81 100 ASP A C 1
ATOM 769 O O . ASP A 1 100 ? -11.525 -2.239 0.948 1.00 89.81 100 ASP A O 1
ATOM 773 N N . ASP A 1 101 ? -9.864 -1.075 1.914 1.00 87.50 101 ASP A N 1
ATOM 774 C CA . ASP A 1 101 ? -10.492 0.255 1.869 1.00 87.50 101 ASP A CA 1
ATOM 775 C C . ASP A 1 101 ? -11.911 0.307 2.484 1.00 87.50 101 ASP A C 1
ATOM 777 O O . ASP A 1 101 ? -12.698 1.210 2.200 1.00 87.50 101 ASP A O 1
ATOM 781 N N . THR A 1 102 ? -12.245 -0.644 3.366 1.00 87.19 102 THR A N 1
ATOM 782 C CA . THR A 1 102 ? -13.516 -0.654 4.114 1.00 87.19 102 THR A CA 1
ATOM 783 C C . THR A 1 102 ? -13.557 0.485 5.125 1.00 87.19 102 THR A C 1
ATOM 785 O O . THR A 1 102 ? -14.615 1.062 5.363 1.00 87.19 102 THR A O 1
ATOM 788 N N . PHE A 1 103 ? -12.407 0.809 5.720 1.00 86.62 103 PHE A N 1
ATOM 789 C CA . PHE A 1 103 ? -12.258 1.961 6.597 1.00 86.62 103 PHE A CA 1
ATOM 790 C C . PHE A 1 103 ? -11.506 3.082 5.896 1.00 86.62 103 PHE A C 1
ATOM 792 O O . PHE A 1 103 ? -10.355 2.920 5.485 1.00 86.62 103 PHE A O 1
ATOM 799 N N . THR A 1 104 ? -12.146 4.241 5.817 1.00 83.56 104 THR A N 1
ATOM 800 C CA . THR A 1 104 ? -11.649 5.394 5.075 1.00 83.56 104 THR A CA 1
ATOM 801 C C . THR A 1 104 ? -11.168 6.510 6.004 1.00 83.56 104 THR A C 1
ATOM 803 O O . THR A 1 104 ? -11.262 6.444 7.234 1.00 83.56 104 THR A O 1
ATOM 806 N N . ALA A 1 105 ? -10.658 7.591 5.410 1.00 83.31 105 ALA A N 1
ATOM 807 C CA . ALA A 1 105 ? -10.270 8.778 6.165 1.00 83.31 105 ALA A CA 1
ATOM 808 C C . ALA A 1 105 ? -11.458 9.423 6.905 1.00 83.31 105 ALA A C 1
ATOM 810 O O . ALA A 1 105 ? -11.246 10.017 7.962 1.00 83.31 105 ALA A O 1
ATOM 811 N N . GLU A 1 106 ? -12.686 9.280 6.391 1.00 78.25 106 GLU A N 1
ATOM 812 C CA . GLU A 1 106 ? -13.912 9.750 7.056 1.00 78.25 106 GLU A CA 1
ATOM 813 C C . GLU A 1 106 ? -14.178 8.978 8.356 1.00 78.25 106 GLU A C 1
ATOM 815 O O . GLU A 1 106 ? -14.649 9.549 9.338 1.00 78.25 106 GLU A O 1
ATOM 820 N N . ASP A 1 107 ? -13.749 7.716 8.406 1.00 76.69 107 ASP A N 1
ATOM 821 C CA . ASP A 1 107 ? -13.825 6.845 9.580 1.00 76.69 107 ASP A CA 1
ATOM 822 C C . ASP A 1 107 ? -12.677 7.080 10.583 1.00 76.69 107 ASP A C 1
ATOM 824 O O . ASP A 1 107 ? -12.582 6.409 11.615 1.00 76.69 107 ASP A O 1
ATOM 828 N N . GLY A 1 108 ? -11.778 8.029 10.297 1.00 78.31 108 GLY A N 1
ATOM 829 C CA . GLY A 1 108 ? -10.582 8.311 11.097 1.00 78.31 108 GLY A CA 1
ATOM 830 C C . GLY A 1 108 ? -9.375 7.430 10.759 1.00 78.31 108 GLY A C 1
ATOM 831 O O . GLY A 1 108 ? -8.380 7.447 11.490 1.00 78.31 108 GLY A O 1
ATOM 832 N N . LEU A 1 109 ? -9.425 6.673 9.657 1.00 88.06 109 LEU A N 1
ATOM 833 C CA . LEU A 1 109 ? -8.359 5.772 9.217 1.00 88.06 109 LEU A CA 1
ATOM 834 C C . LEU A 1 109 ? -7.774 6.237 7.879 1.00 88.06 109 LEU A C 1
ATOM 836 O O . LEU A 1 109 ? -8.290 5.979 6.799 1.00 88.06 109 LEU A O 1
ATOM 840 N N . ALA A 1 110 ? -6.653 6.954 7.946 1.00 90.44 110 ALA A N 1
ATOM 841 C CA . ALA A 1 110 ? -5.982 7.445 6.748 1.00 90.44 110 ALA A CA 1
ATOM 842 C C . ALA A 1 110 ? -5.356 6.307 5.919 1.00 90.44 110 ALA A C 1
ATOM 844 O O . ALA A 1 110 ? -4.740 5.389 6.458 1.00 90.44 110 ALA A O 1
ATOM 845 N N . SER A 1 111 ? -5.393 6.429 4.592 1.00 89.38 111 SER A N 1
ATOM 846 C CA . SER A 1 111 ? -4.756 5.483 3.657 1.00 89.38 111 SER A CA 1
ATOM 847 C C . SER A 1 111 ? -3.228 5.621 3.569 1.00 89.38 111 SER A C 1
ATOM 849 O O . SER A 1 111 ? -2.540 4.760 3.025 1.00 89.38 111 SER A O 1
ATOM 851 N N . SER A 1 112 ? -2.659 6.703 4.111 1.00 91.56 112 SER A N 1
ATOM 852 C CA . SER A 1 112 ? -1.218 6.980 4.061 1.00 91.56 112 SER A CA 1
ATOM 853 C C . SER A 1 112 ? -0.522 6.695 5.388 1.00 91.56 112 SER A C 1
ATOM 855 O O . SER A 1 112 ? -1.084 6.915 6.462 1.00 91.56 112 SER A O 1
ATOM 857 N N . LEU A 1 113 ? 0.759 6.305 5.333 1.00 94.50 113 LEU A N 1
ATOM 858 C CA . LEU A 1 113 ? 1.551 6.096 6.551 1.00 94.50 113 LEU A CA 1
ATOM 859 C C . LEU A 1 11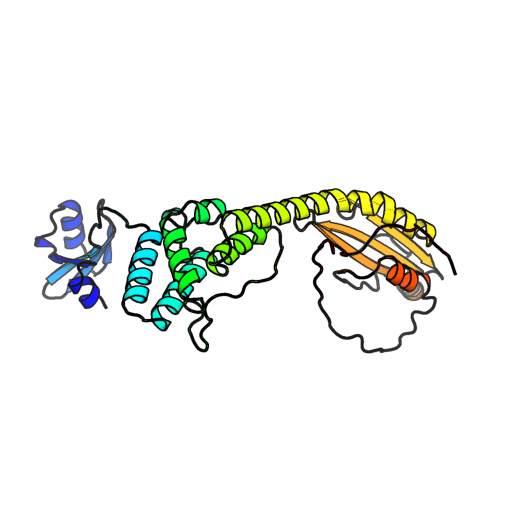3 ? 1.625 7.364 7.421 1.00 94.50 113 LEU A C 1
ATOM 861 O O . LEU A 1 113 ? 1.629 7.248 8.641 1.00 94.50 113 LEU A O 1
ATOM 865 N N . ASP A 1 114 ? 1.693 8.558 6.823 1.00 94.69 114 ASP A N 1
ATOM 866 C CA . ASP A 1 114 ? 1.760 9.809 7.592 1.00 94.69 114 ASP A CA 1
ATOM 867 C C . ASP A 1 114 ? 0.485 10.018 8.418 1.00 94.69 114 ASP A C 1
ATOM 869 O O . ASP A 1 114 ? 0.570 10.326 9.606 1.00 94.69 114 ASP A O 1
ATOM 873 N N . GLY A 1 115 ? -0.684 9.775 7.818 1.00 93.50 115 GLY A N 1
ATOM 874 C CA . GLY A 1 115 ? -1.961 9.869 8.520 1.00 93.50 115 GLY A CA 1
ATOM 875 C C . GLY A 1 115 ? -2.131 8.786 9.587 1.00 93.50 115 GLY A C 1
ATOM 876 O O . GLY A 1 115 ? -2.546 9.092 10.701 1.00 93.50 115 GLY A O 1
ATOM 877 N N . LEU A 1 116 ? -1.718 7.544 9.303 1.00 94.94 116 LEU A N 1
ATOM 878 C CA . LEU A 1 116 ? -1.721 6.467 10.302 1.00 94.94 116 LEU A CA 1
ATOM 879 C C . LEU A 1 116 ? -0.828 6.802 11.504 1.00 94.94 116 LEU A C 1
ATOM 881 O O . LEU A 1 116 ? -1.183 6.532 12.649 1.00 94.94 116 LEU A O 1
ATOM 885 N N . VAL A 1 117 ? 0.340 7.400 11.251 1.00 95.50 117 VAL A N 1
ATOM 886 C CA . VAL A 1 117 ? 1.272 7.804 12.307 1.00 95.50 117 VAL A CA 1
ATOM 887 C C . VAL A 1 117 ? 0.728 8.961 13.140 1.00 95.50 117 VAL A C 1
ATOM 889 O O . VAL A 1 117 ? 0.983 8.976 14.343 1.00 95.50 117 VAL A O 1
ATOM 892 N N . ALA A 1 118 ? -0.008 9.888 12.530 1.00 94.50 118 ALA A N 1
ATOM 893 C CA . ALA A 1 118 ? -0.603 11.038 13.206 1.00 94.50 118 ALA A CA 1
ATOM 894 C C . ALA A 1 118 ? -1.830 10.692 14.073 1.00 94.50 118 ALA A C 1
ATOM 896 O O . ALA A 1 118 ? -2.268 11.529 14.854 1.00 94.50 118 ALA A O 1
ATOM 897 N N . CYS A 1 119 ? -2.390 9.485 13.945 1.00 94.12 119 CYS A N 1
ATOM 898 C CA . CYS A 1 119 ? -3.552 9.057 14.718 1.00 94.12 119 CYS A CA 1
ATOM 899 C C . CYS A 1 119 ? -3.147 8.500 16.096 1.00 94.12 119 CYS A C 1
ATOM 901 O O . CYS A 1 119 ? -2.564 7.414 16.192 1.00 94.12 119 CYS A O 1
ATOM 903 N N . ASP A 1 120 ? -3.502 9.213 17.168 1.00 94.06 120 ASP A N 1
ATOM 904 C CA . ASP A 1 120 ? -3.186 8.826 18.552 1.00 94.06 120 ASP A CA 1
ATOM 905 C C . ASP A 1 120 ? -3.800 7.473 18.949 1.00 94.06 120 ASP A C 1
ATOM 907 O O . ASP A 1 120 ? -3.144 6.658 19.605 1.00 94.06 120 ASP A O 1
ATOM 911 N N . ASP A 1 121 ? -5.022 7.181 18.492 1.00 94.81 121 ASP A N 1
ATOM 912 C CA . ASP A 1 121 ? -5.694 5.902 18.750 1.00 94.81 121 ASP A CA 1
ATOM 913 C C . ASP A 1 121 ? -4.903 4.728 18.170 1.00 94.81 121 ASP A C 1
ATOM 915 O O . ASP A 1 121 ? -4.673 3.719 18.842 1.00 94.81 121 ASP A O 1
ATOM 919 N N . LEU A 1 122 ? -4.412 4.875 16.938 1.00 95.62 122 LEU A N 1
ATOM 920 C CA . LEU A 1 122 ? -3.597 3.854 16.290 1.00 95.62 122 LEU A CA 1
ATOM 921 C C . LEU A 1 122 ? -2.239 3.681 16.978 1.00 95.62 122 LEU A C 1
ATOM 923 O O . LEU A 1 122 ? -1.745 2.555 17.084 1.00 95.62 122 LEU A O 1
ATOM 927 N N . GLN A 1 123 ? -1.636 4.757 17.491 1.00 95.75 123 GLN A N 1
ATOM 928 C CA . GLN A 1 123 ? -0.413 4.659 18.297 1.00 95.75 123 GLN A CA 1
ATOM 929 C C . GLN A 1 123 ? -0.656 3.913 19.617 1.00 95.75 123 GLN A C 1
ATOM 931 O O . GLN A 1 123 ? 0.172 3.088 20.028 1.00 95.75 123 GLN A O 1
ATOM 936 N N . ALA A 1 124 ? -1.801 4.148 20.262 1.00 95.88 124 ALA A N 1
ATOM 937 C CA . ALA A 1 124 ? -2.204 3.428 21.466 1.00 95.88 124 ALA A CA 1
ATOM 938 C C . ALA A 1 124 ? -2.414 1.932 21.173 1.00 95.88 124 ALA A C 1
ATOM 940 O O . ALA A 1 124 ? -1.804 1.086 21.833 1.00 95.88 124 ALA A O 1
ATOM 941 N N . ILE A 1 125 ? -3.168 1.603 20.119 1.00 96.50 125 ILE A N 1
ATOM 942 C CA . ILE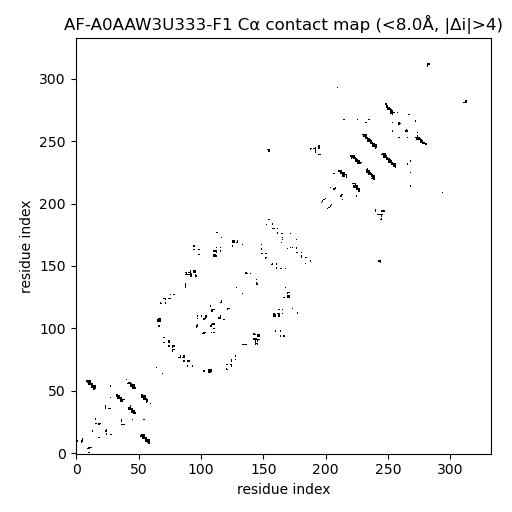 A 1 125 ? -3.380 0.226 19.641 1.00 96.50 125 ILE A CA 1
ATOM 943 C C . ILE A 1 125 ? -2.042 -0.470 19.368 1.00 96.50 125 ILE A C 1
ATOM 945 O O . ILE A 1 125 ? -1.801 -1.592 19.823 1.00 96.50 125 ILE A O 1
ATOM 949 N N . ARG A 1 126 ? -1.123 0.205 18.670 1.00 96.12 126 ARG A N 1
ATOM 950 C CA . ARG A 1 126 ? 0.218 -0.324 18.394 1.00 96.12 126 ARG A CA 1
ATOM 951 C C . ARG A 1 126 ? 1.026 -0.584 19.655 1.00 96.12 126 ARG A C 1
ATOM 953 O O . ARG A 1 126 ? 1.755 -1.574 19.708 1.00 96.12 126 ARG A O 1
ATOM 960 N N . SER A 1 127 ? 0.908 0.279 20.656 1.00 95.25 127 SER A N 1
ATOM 961 C CA . SER A 1 127 ? 1.591 0.104 21.937 1.00 95.25 127 SER A CA 1
ATOM 962 C C . SER A 1 127 ? 1.097 -1.152 22.656 1.00 95.25 127 SER A C 1
ATOM 964 O O . SER A 1 127 ? 1.913 -1.927 23.156 1.00 95.25 127 SER A O 1
ATOM 966 N N . ILE A 1 128 ? -0.215 -1.410 22.637 1.00 95.81 128 ILE A N 1
ATOM 967 C CA . ILE A 1 128 ? -0.805 -2.642 23.183 1.00 95.81 128 ILE A CA 1
ATOM 968 C C . ILE A 1 128 ? -0.302 -3.867 22.401 1.00 95.81 128 ILE A C 1
ATOM 970 O O . ILE A 1 128 ? 0.248 -4.805 22.986 1.00 95.81 128 ILE A O 1
ATOM 974 N N . ALA A 1 129 ? -0.379 -3.827 21.068 1.00 95.75 129 ALA A N 1
ATOM 975 C CA . ALA A 1 129 ? 0.072 -4.914 20.197 1.00 95.75 129 ALA A CA 1
ATOM 976 C C . ALA A 1 129 ? 1.574 -5.229 20.347 1.00 95.75 129 ALA A C 1
ATOM 978 O O . ALA A 1 129 ? 1.982 -6.393 20.301 1.00 95.75 129 ALA A O 1
ATOM 979 N N . ALA A 1 130 ? 2.416 -4.211 20.561 1.00 95.06 130 ALA A N 1
ATOM 980 C CA . ALA A 1 130 ? 3.849 -4.380 20.798 1.00 95.06 130 ALA A CA 1
ATOM 981 C C . ALA A 1 130 ? 4.144 -5.127 22.108 1.00 95.06 130 ALA A C 1
ATOM 983 O O . ALA A 1 130 ? 5.085 -5.929 22.135 1.00 95.06 130 ALA A O 1
ATOM 984 N N . ARG A 1 131 ? 3.353 -4.870 23.164 1.00 93.69 131 ARG A N 1
ATOM 985 C CA . ARG A 1 131 ? 3.465 -5.546 24.468 1.00 93.69 131 ARG A CA 1
ATOM 986 C C . ARG A 1 131 ? 3.010 -6.999 24.392 1.00 93.69 131 ARG A C 1
ATOM 988 O O . ARG A 1 131 ? 3.766 -7.873 24.805 1.00 93.69 131 ARG A O 1
ATOM 995 N N . ARG A 1 132 ? 1.823 -7.260 23.832 1.00 91.06 132 ARG A N 1
ATOM 996 C CA . ARG A 1 132 ? 1.268 -8.623 23.728 1.00 91.06 132 ARG A CA 1
ATOM 997 C C . ARG A 1 132 ? 2.036 -9.522 22.767 1.00 91.06 132 ARG A C 1
ATOM 999 O O . ARG A 1 132 ? 2.223 -10.705 23.034 1.00 91.06 132 ARG A O 1
ATOM 1006 N N . GLY A 1 133 ? 2.523 -8.952 21.667 1.00 86.56 133 GLY A N 1
ATOM 1007 C CA . GLY A 1 133 ? 3.115 -9.709 20.574 1.00 86.56 133 GLY A CA 1
ATOM 1008 C C . GLY A 1 133 ? 2.039 -10.355 19.704 1.00 86.56 133 GLY A C 1
ATOM 1009 O O . GLY A 1 133 ? 1.335 -11.267 20.122 1.00 86.56 133 GLY A O 1
ATOM 1010 N N . LEU A 1 134 ? 1.943 -9.897 18.459 1.00 87.75 134 LEU A N 1
ATOM 1011 C CA . LEU A 1 134 ? 0.998 -10.431 17.483 1.00 87.75 134 LEU A CA 1
ATOM 1012 C C . LEU A 1 134 ? 1.462 -11.808 16.991 1.00 87.75 134 LEU A C 1
ATOM 1014 O O . LEU A 1 134 ? 2.583 -11.950 16.493 1.00 87.75 134 LEU A O 1
ATOM 1018 N N . LYS A 1 135 ? 0.598 -12.819 17.106 1.00 86.88 135 LYS A N 1
ATOM 1019 C CA . LYS A 1 135 ? 0.817 -14.156 16.541 1.00 86.88 135 LYS A CA 1
ATOM 1020 C C . LYS A 1 135 ? -0.327 -14.491 15.602 1.00 86.88 135 LYS A C 1
ATOM 1022 O O . LYS A 1 135 ? -1.485 -14.345 15.965 1.00 86.88 135 LYS A O 1
ATOM 1027 N N . ARG A 1 136 ? -0.005 -14.973 14.402 1.00 85.19 136 ARG A N 1
ATOM 1028 C CA . ARG A 1 136 ? -1.034 -15.416 13.457 1.00 85.19 136 ARG A CA 1
ATOM 1029 C C . ARG A 1 136 ? -1.725 -16.672 13.973 1.00 85.19 136 ARG A C 1
ATOM 1031 O O . ARG A 1 136 ? -1.050 -17.634 14.349 1.00 85.19 136 ARG A O 1
ATOM 1038 N N . ARG A 1 137 ? -3.053 -16.665 13.934 1.00 86.62 137 ARG A N 1
ATOM 1039 C CA . ARG A 1 137 ? -3.894 -17.830 14.216 1.00 86.62 137 ARG A CA 1
ATOM 1040 C C . ARG A 1 137 ? -4.166 -18.602 12.923 1.00 86.62 137 ARG A C 1
ATOM 1042 O O . ARG A 1 137 ? -4.094 -18.043 11.831 1.00 86.62 137 ARG A O 1
ATOM 1049 N N . ARG A 1 138 ? -4.396 -19.911 13.041 1.00 85.44 138 ARG A N 1
ATOM 1050 C CA . ARG A 1 138 ? -4.712 -20.807 11.913 1.00 85.44 138 ARG A CA 1
ATOM 1051 C C . ARG A 1 138 ? -6.200 -21.141 11.936 1.00 85.44 138 ARG A C 1
ATOM 1053 O O . ARG A 1 138 ? -6.752 -21.285 13.018 1.00 85.44 138 ARG A O 1
ATOM 1060 N N . GLY A 1 139 ? -6.807 -21.332 10.764 1.00 86.38 139 GLY A N 1
ATOM 1061 C CA . GLY A 1 139 ? -8.216 -21.737 10.651 1.00 86.38 139 GLY A CA 1
ATOM 1062 C C . GLY A 1 139 ? -9.221 -20.638 11.008 1.00 86.38 139 GLY A C 1
ATOM 1063 O O . GLY A 1 139 ? -10.357 -20.946 11.348 1.00 86.38 139 GLY A O 1
ATOM 1064 N N . VAL A 1 140 ? -8.791 -19.378 10.957 1.00 88.88 140 VAL A N 1
ATOM 1065 C CA . VAL A 1 140 ? -9.617 -18.192 11.202 1.00 88.88 140 VAL A CA 1
ATOM 1066 C C . VAL A 1 140 ? -10.053 -17.617 9.841 1.00 88.88 140 VAL A C 1
ATOM 1068 O O . VAL A 1 140 ? -9.263 -17.721 8.897 1.00 88.88 140 VAL A O 1
ATOM 1071 N N . PRO A 1 141 ? -11.274 -17.055 9.707 1.00 88.56 141 PRO A N 1
ATOM 1072 C CA . PRO A 1 141 ? -11.708 -16.359 8.493 1.00 88.56 141 PRO A CA 1
ATOM 1073 C C . PRO A 1 141 ? -10.700 -15.304 8.029 1.00 88.56 141 PRO A C 1
ATOM 1075 O O . PRO A 1 141 ? -10.021 -14.701 8.860 1.00 88.56 141 PRO A O 1
ATOM 1078 N N . GLU A 1 142 ? -10.618 -15.077 6.718 1.00 84.56 142 GLU A N 1
ATOM 1079 C CA . GLU A 1 142 ? -9.638 -14.169 6.106 1.00 84.56 142 GLU A CA 1
ATOM 1080 C C . GLU A 1 142 ? -9.728 -12.750 6.682 1.00 84.56 142 GLU A C 1
ATOM 1082 O O . GLU A 1 142 ? -8.712 -12.219 7.122 1.00 84.56 142 GLU A O 1
ATOM 1087 N N . ASP A 1 143 ? -10.948 -12.231 6.852 1.00 85.81 143 ASP A N 1
ATOM 1088 C CA . ASP A 1 143 ? -11.232 -10.914 7.439 1.00 85.81 143 ASP A CA 1
ATOM 1089 C C . ASP A 1 143 ? -10.641 -10.732 8.848 1.00 85.81 143 ASP A C 1
ATOM 1091 O O . ASP A 1 143 ? -10.283 -9.627 9.247 1.00 85.81 143 ASP A O 1
ATOM 1095 N N . LEU A 1 144 ? -10.502 -11.819 9.611 1.00 90.12 144 LEU A N 1
ATOM 1096 C CA . LEU A 1 144 ? -9.981 -11.817 10.983 1.00 90.12 144 LEU A CA 1
ATOM 1097 C C . LEU A 1 144 ? -8.515 -12.280 11.054 1.00 90.12 144 LEU A C 1
ATOM 1099 O O . LEU A 1 144 ? -7.846 -12.121 12.078 1.00 90.12 144 LEU A O 1
ATOM 1103 N N . ALA A 1 145 ? -7.990 -12.875 9.984 1.00 89.56 145 ALA A N 1
ATOM 1104 C CA . ALA A 1 145 ? -6.632 -13.382 9.942 1.00 89.56 145 ALA A CA 1
ATOM 1105 C C . ALA A 1 145 ? -5.637 -12.240 9.711 1.00 89.56 145 ALA A C 1
ATOM 1107 O O . ALA A 1 145 ? -5.778 -11.442 8.794 1.00 89.56 145 ALA A O 1
ATOM 1108 N N . LEU A 1 146 ? -4.563 -12.187 10.505 1.00 91.25 146 LEU A N 1
ATOM 1109 C CA . LEU A 1 146 ? -3.512 -11.189 10.294 1.00 91.25 146 LEU A CA 1
ATOM 1110 C C . LEU A 1 146 ? -2.874 -11.344 8.899 1.00 91.25 146 LEU A C 1
ATOM 1112 O O . LEU A 1 146 ? -2.260 -12.391 8.638 1.00 91.25 146 LEU A O 1
ATOM 1116 N N . PRO A 1 147 ? -2.884 -10.297 8.058 1.00 88.81 147 PRO A N 1
ATOM 1117 C CA . PRO A 1 147 ? -2.404 -10.384 6.686 1.00 88.81 147 PRO A CA 1
ATOM 1118 C C . PRO A 1 147 ? -0.899 -10.646 6.606 1.00 88.81 147 PRO A C 1
ATOM 1120 O O . PRO A 1 147 ? -0.125 -10.459 7.561 1.00 88.81 147 PRO A O 1
ATOM 1123 N N . HIS A 1 148 ? -0.459 -11.112 5.438 1.00 83.88 148 HIS A N 1
ATOM 1124 C CA . HIS A 1 148 ? 0.948 -11.342 5.143 1.00 83.88 148 HIS A CA 1
ATOM 1125 C C . HIS A 1 148 ? 1.636 -10.055 4.689 1.00 83.88 148 HIS A C 1
ATOM 1127 O O . HIS A 1 148 ? 1.170 -9.381 3.782 1.00 83.88 148 HIS A O 1
ATOM 1133 N N . LEU A 1 149 ? 2.793 -9.740 5.286 1.00 81.00 149 LEU A N 1
ATOM 1134 C CA . LEU A 1 149 ? 3.687 -8.740 4.709 1.00 81.00 149 LEU A CA 1
ATOM 1135 C C . LEU A 1 149 ? 4.174 -9.283 3.371 1.00 81.00 149 LEU A C 1
ATOM 1137 O O . LEU A 1 149 ? 5.001 -10.198 3.348 1.00 81.00 149 LEU A O 1
ATOM 1141 N N . SER A 1 150 ? 3.674 -8.727 2.273 1.00 68.00 150 SER A N 1
ATOM 1142 C CA . SER A 1 150 ? 4.313 -8.935 0.988 1.00 68.00 150 SER A CA 1
ATOM 1143 C C . SER A 1 150 ? 5.651 -8.182 1.007 1.00 68.00 150 SER A C 1
ATOM 1145 O O . SER A 1 150 ? 5.802 -7.106 1.592 1.00 68.00 150 SER A O 1
ATOM 1147 N N . GLU A 1 151 ? 6.685 -8.755 0.397 1.00 57.19 151 GLU A N 1
ATOM 1148 C CA . GLU A 1 151 ? 7.930 -8.012 0.153 1.00 57.19 151 GLU A CA 1
ATOM 1149 C C . GLU A 1 151 ? 7.811 -7.099 -1.071 1.00 57.19 151 GLU A C 1
ATOM 1151 O O . GLU A 1 151 ? 8.821 -6.703 -1.658 1.00 57.19 151 GLU A O 1
ATOM 1156 N N . SER A 1 152 ? 6.580 -6.811 -1.496 1.00 55.03 152 SER A N 1
ATOM 1157 C CA . SER A 1 152 ? 6.352 -6.082 -2.716 1.00 55.03 152 SER A CA 1
ATOM 1158 C C . SER A 1 152 ? 6.768 -4.630 -2.621 1.00 55.03 152 SER A C 1
ATOM 1160 O O . SER A 1 152 ? 6.758 -4.002 -1.563 1.00 55.03 152 SER A O 1
ATOM 1162 N N . GLN A 1 153 ? 7.349 -4.172 -3.721 1.00 57.47 153 GLN A N 1
ATOM 1163 C CA . GLN A 1 153 ? 7.916 -2.840 -3.882 1.00 57.47 153 GLN A CA 1
ATOM 1164 C C . GLN A 1 153 ? 7.382 -2.222 -5.166 1.00 57.47 153 GLN A C 1
ATOM 1166 O O . GLN A 1 153 ? 8.004 -1.301 -5.691 1.00 57.47 153 GLN A O 1
ATOM 1171 N N . GLU A 1 154 ? 6.256 -2.732 -5.676 1.00 64.19 154 GLU A N 1
ATOM 1172 C CA . GLU A 1 154 ? 5.604 -2.082 -6.796 1.00 64.19 154 GLU A CA 1
ATOM 1173 C C . GLU A 1 154 ? 5.255 -0.643 -6.387 1.00 64.19 154 GLU A C 1
ATOM 1175 O O . GLU A 1 154 ? 4.873 -0.400 -5.236 1.00 64.19 154 GLU A O 1
ATOM 1180 N N . PRO A 1 155 ? 5.428 0.335 -7.286 1.00 59.72 155 PRO A N 1
ATOM 1181 C CA . PRO A 1 155 ? 5.264 1.756 -6.981 1.00 59.72 155 PRO A CA 1
ATOM 1182 C C . PRO A 1 155 ? 3.922 2.082 -6.331 1.00 59.72 155 PRO A C 1
ATOM 1184 O O . PRO A 1 155 ? 3.885 2.833 -5.355 1.00 59.72 155 PRO A O 1
ATOM 1187 N N . GLY A 1 156 ? 2.843 1.483 -6.849 1.00 71.00 156 GLY A N 1
ATOM 1188 C CA . GLY A 1 156 ? 1.484 1.651 -6.331 1.00 71.00 156 GLY A CA 1
ATOM 1189 C C . GLY A 1 156 ? 1.296 1.064 -4.933 1.00 71.00 156 GLY A C 1
ATOM 1190 O O . GLY A 1 156 ? 0.459 1.530 -4.169 1.00 71.00 156 GLY A O 1
ATOM 1191 N N . GLU A 1 157 ? 2.138 0.111 -4.547 1.00 81.00 157 GLU A N 1
ATOM 1192 C CA . GLU A 1 157 ? 2.039 -0.588 -3.273 1.00 81.00 157 GLU A CA 1
ATOM 1193 C C . GLU A 1 157 ? 2.991 -0.014 -2.213 1.00 81.00 157 GLU A C 1
ATOM 1195 O O . GLU A 1 157 ? 3.029 -0.525 -1.095 1.00 81.00 157 GLU A O 1
ATOM 1200 N N . ILE A 1 158 ? 3.798 1.018 -2.506 1.00 85.00 158 ILE A N 1
ATOM 1201 C CA . ILE A 1 158 ? 4.769 1.554 -1.530 1.00 85.00 158 ILE A CA 1
ATOM 1202 C C . ILE A 1 158 ? 4.059 2.081 -0.278 1.00 85.00 158 ILE A C 1
ATOM 1204 O O . ILE A 1 158 ? 4.502 1.777 0.835 1.00 85.00 158 ILE A O 1
ATOM 1208 N N . GLU A 1 159 ? 2.976 2.852 -0.438 1.00 88.62 159 GLU A N 1
ATOM 1209 C CA . GLU A 1 159 ? 2.206 3.359 0.707 1.00 88.62 159 GLU A CA 1
ATOM 1210 C C . GLU A 1 159 ? 1.483 2.241 1.435 1.00 88.62 159 GLU A C 1
ATOM 1212 O O . GLU A 1 159 ? 1.622 2.135 2.654 1.00 88.62 159 GLU A O 1
ATOM 1217 N N . GLN A 1 160 ? 0.798 1.371 0.694 1.00 89.19 160 GLN A N 1
ATOM 1218 C CA . GLN A 1 160 ? 0.076 0.246 1.271 1.00 89.19 160 GLN A CA 1
ATOM 1219 C C . GLN A 1 160 ? 1.024 -0.660 2.074 1.00 89.19 160 GLN A C 1
ATOM 1221 O O . GLN A 1 160 ? 0.764 -0.963 3.233 1.00 89.19 160 GLN A O 1
ATOM 1226 N N . ASN A 1 161 ? 2.205 -0.993 1.538 1.00 89.44 161 ASN A N 1
ATOM 1227 C CA . ASN A 1 161 ? 3.228 -1.771 2.244 1.00 89.44 161 ASN A CA 1
ATOM 1228 C C . ASN A 1 161 ? 3.823 -1.033 3.448 1.00 89.44 161 ASN A C 1
ATOM 1230 O O . ASN A 1 161 ? 4.239 -1.659 4.429 1.00 89.44 161 ASN A O 1
ATOM 1234 N N . ALA A 1 162 ? 3.947 0.291 3.379 1.00 91.56 162 ALA A N 1
ATOM 1235 C CA . ALA A 1 162 ? 4.419 1.093 4.499 1.00 91.56 162 ALA A CA 1
ATOM 1236 C C . ALA A 1 162 ? 3.381 1.126 5.637 1.00 91.56 162 ALA A C 1
ATOM 1238 O O . ALA A 1 162 ? 3.763 0.935 6.795 1.00 91.56 162 ALA A O 1
ATOM 1239 N N . GLY A 1 163 ? 2.095 1.287 5.311 1.00 93.38 163 GLY A N 1
ATOM 1240 C CA . GLY A 1 163 ? 0.978 1.199 6.256 1.00 93.38 163 GLY A CA 1
ATOM 1241 C C . GLY A 1 163 ? 0.786 -0.215 6.812 1.00 93.38 163 GLY A C 1
ATOM 1242 O O . GLY A 1 163 ? 0.682 -0.408 8.019 1.00 93.38 163 GLY A O 1
ATOM 1243 N N . LEU A 1 164 ? 0.930 -1.251 5.990 1.00 93.12 164 LEU A N 1
ATOM 1244 C CA . LEU A 1 164 ? 0.871 -2.632 6.463 1.00 93.12 164 LEU A CA 1
ATOM 1245 C C . LEU A 1 164 ? 2.001 -2.949 7.457 1.00 93.12 164 LEU A C 1
ATOM 1247 O O . LEU A 1 164 ? 1.789 -3.595 8.485 1.00 93.12 164 LEU A O 1
ATOM 1251 N N . ARG A 1 165 ? 3.216 -2.435 7.213 1.00 93.62 165 ARG A N 1
ATOM 1252 C CA . ARG A 1 1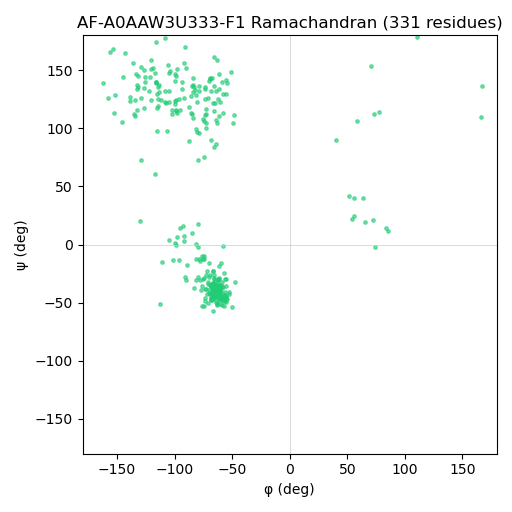65 ? 4.320 -2.513 8.189 1.00 93.62 165 ARG A CA 1
ATOM 1253 C C . ARG A 1 165 ? 4.042 -1.708 9.456 1.00 93.62 165 ARG A C 1
ATOM 1255 O O . ARG A 1 165 ? 4.562 -2.082 10.505 1.00 93.62 165 ARG A O 1
ATOM 1262 N N . PHE A 1 166 ? 3.257 -0.635 9.384 1.00 95.50 166 PHE A N 1
ATOM 1263 C CA . PHE A 1 166 ? 2.830 0.111 10.565 1.00 95.50 166 PHE A CA 1
ATOM 1264 C C . PHE A 1 166 ? 2.011 -0.770 11.514 1.00 95.50 166 PHE A C 1
ATOM 1266 O O . PHE A 1 166 ? 2.308 -0.787 12.708 1.00 95.50 166 PHE A O 1
ATOM 1273 N N . PHE A 1 167 ? 1.090 -1.578 10.997 1.00 94.69 167 PHE A N 1
ATOM 1274 C CA . PHE A 1 167 ? 0.325 -2.516 11.819 1.00 94.69 167 PHE A CA 1
ATOM 1275 C C . PHE A 1 167 ? 1.144 -3.749 12.226 1.00 94.69 167 PHE A C 1
ATOM 1277 O O . PHE A 1 167 ? 1.298 -4.061 13.404 1.00 94.69 167 PHE A O 1
ATOM 1284 N N . LEU A 1 168 ? 1.756 -4.438 11.262 1.00 94.25 168 LEU A N 1
ATOM 1285 C CA . LEU A 1 168 ? 2.359 -5.754 11.504 1.00 94.25 168 LEU A CA 1
ATOM 1286 C C . LEU A 1 168 ? 3.737 -5.707 12.184 1.00 94.25 168 LEU A C 1
ATOM 1288 O O . LEU A 1 168 ? 4.232 -6.736 12.648 1.00 94.25 168 LEU A O 1
ATOM 1292 N N . GLN A 1 169 ? 4.378 -4.535 12.268 1.00 93.81 169 GLN A N 1
ATOM 1293 C CA . GLN A 1 169 ? 5.649 -4.345 12.980 1.00 93.81 169 GLN A CA 1
ATOM 1294 C C . GLN A 1 169 ? 5.483 -3.372 14.158 1.00 93.81 169 GLN A C 1
ATOM 1296 O O . GLN A 1 169 ? 6.171 -2.347 14.205 1.00 93.81 169 GLN A O 1
ATOM 1301 N N . PRO A 1 170 ? 4.631 -3.678 15.159 1.00 93.50 170 PRO A N 1
ATOM 1302 C CA . PRO A 1 170 ? 4.250 -2.708 16.186 1.00 93.50 170 PRO A CA 1
ATOM 1303 C C . PRO A 1 170 ? 5.449 -2.236 17.023 1.00 93.50 170 PRO A C 1
ATOM 1305 O O . PRO A 1 170 ? 5.507 -1.069 17.397 1.00 93.50 170 PRO A O 1
ATOM 1308 N N . LYS A 1 171 ? 6.467 -3.091 17.209 1.00 93.69 171 LYS A N 1
ATOM 1309 C CA . LYS A 1 171 ? 7.724 -2.774 17.918 1.00 93.69 171 LYS A CA 1
ATOM 1310 C C . LYS A 1 171 ? 8.651 -1.801 17.176 1.00 93.69 171 LYS A C 1
ATOM 1312 O O . LYS A 1 171 ? 9.598 -1.289 17.767 1.00 93.69 171 LYS A O 1
ATOM 1317 N N . ARG A 1 172 ? 8.443 -1.574 15.877 1.00 93.94 172 ARG A N 1
ATOM 1318 C CA . ARG A 1 172 ? 9.283 -0.680 15.073 1.00 93.94 172 ARG A CA 1
ATOM 1319 C C . ARG A 1 172 ? 8.791 0.754 15.210 1.00 93.94 172 ARG A C 1
ATOM 1321 O O . ARG A 1 172 ? 7.621 1.017 14.962 1.00 93.94 172 ARG A O 1
ATOM 1328 N N . THR A 1 173 ? 9.674 1.691 15.548 1.00 93.75 173 THR A N 1
ATOM 1329 C CA . THR A 1 173 ? 9.259 3.082 15.780 1.00 93.75 173 THR A CA 1
ATOM 1330 C C . THR A 1 173 ? 8.633 3.719 14.527 1.00 93.75 173 THR A C 1
ATOM 1332 O O . THR A 1 173 ? 9.081 3.433 13.408 1.00 93.75 173 THR A O 1
ATOM 1335 N N . PRO A 1 174 ? 7.648 4.627 14.683 1.00 93.81 174 PRO A N 1
ATOM 1336 C CA . PRO A 1 174 ? 7.076 5.380 13.565 1.00 93.81 174 PRO A CA 1
ATOM 1337 C C . PRO A 1 174 ? 8.135 6.097 12.716 1.00 93.81 174 PRO A C 1
ATOM 1339 O O . PRO A 1 174 ? 8.121 6.020 11.489 1.00 93.81 174 PRO A O 1
ATOM 1342 N N . THR A 1 175 ? 9.140 6.694 13.360 1.00 94.62 175 THR A N 1
ATOM 1343 C CA . THR A 1 175 ? 10.270 7.351 12.685 1.00 94.62 175 THR A CA 1
ATOM 1344 C C . THR A 1 175 ? 11.067 6.394 11.793 1.00 94.62 175 THR A C 1
ATOM 1346 O O . THR A 1 175 ? 11.434 6.750 10.672 1.00 94.62 175 THR A O 1
ATOM 1349 N N . ALA A 1 176 ? 11.298 5.154 12.237 1.00 95.25 176 ALA A N 1
ATOM 1350 C CA . ALA A 1 176 ? 12.006 4.140 11.456 1.00 95.25 176 ALA A CA 1
ATOM 1351 C C . ALA A 1 176 ? 11.172 3.586 10.288 1.00 95.25 176 ALA A C 1
ATOM 1353 O O . ALA A 1 176 ? 11.747 3.105 9.305 1.00 95.25 176 ALA A O 1
ATOM 1354 N N . LEU A 1 177 ? 9.839 3.622 10.389 1.00 94.50 177 LEU A N 1
ATOM 1355 C CA . LEU A 1 177 ? 8.926 3.267 9.299 1.00 94.50 177 LEU A CA 1
ATOM 1356 C C . LEU A 1 177 ? 8.911 4.358 8.224 1.00 94.50 177 LEU A C 1
ATOM 1358 O O . LEU A 1 177 ? 9.148 4.058 7.054 1.00 94.50 177 LEU A O 1
ATOM 1362 N N . LEU A 1 178 ? 8.759 5.623 8.627 1.00 95.44 178 LEU A N 1
ATOM 1363 C CA . LEU A 1 178 ? 8.810 6.780 7.727 1.00 95.44 178 LEU A CA 1
ATOM 1364 C C . LEU A 1 178 ? 10.148 6.860 6.983 1.00 95.44 178 LEU A C 1
ATOM 1366 O O . LEU A 1 178 ? 10.181 7.025 5.762 1.00 95.44 178 LEU A O 1
ATOM 1370 N N . ALA A 1 179 ? 11.263 6.673 7.695 1.00 93.38 179 ALA A N 1
ATOM 1371 C CA . ALA A 1 179 ? 12.591 6.651 7.090 1.00 93.38 179 ALA A CA 1
ATOM 1372 C C . ALA A 1 179 ? 12.749 5.515 6.065 1.00 93.38 179 ALA A C 1
ATOM 1374 O O . ALA A 1 179 ? 13.364 5.716 5.016 1.00 93.38 179 ALA A O 1
ATOM 1375 N N . ALA A 1 180 ? 12.187 4.332 6.340 1.00 91.06 180 ALA A N 1
ATOM 1376 C CA . ALA A 1 180 ? 12.229 3.205 5.413 1.00 91.06 180 ALA A CA 1
ATOM 1377 C C . ALA A 1 180 ? 11.390 3.462 4.157 1.00 91.06 180 ALA A C 1
ATOM 1379 O O . ALA A 1 180 ? 11.912 3.298 3.058 1.00 91.06 180 ALA A O 1
ATOM 1380 N N . ARG A 1 181 ? 10.153 3.951 4.307 1.00 92.00 181 ARG A N 1
ATOM 1381 C CA . ARG A 1 181 ? 9.300 4.365 3.183 1.00 92.00 181 ARG A CA 1
ATOM 1382 C C . ARG A 1 181 ? 9.996 5.405 2.307 1.00 92.00 181 ARG A C 1
ATOM 1384 O O . ARG A 1 181 ? 10.093 5.238 1.095 1.00 92.00 181 ARG A O 1
ATOM 1391 N N . ASN A 1 182 ? 10.550 6.451 2.920 1.00 92.06 182 ASN A N 1
ATOM 1392 C CA . ASN A 1 182 ? 11.248 7.515 2.197 1.00 92.06 182 ASN A CA 1
ATOM 1393 C C . ASN A 1 182 ? 12.498 6.996 1.478 1.00 92.06 182 ASN A C 1
ATOM 1395 O O . ASN A 1 182 ? 12.809 7.443 0.376 1.00 92.06 182 ASN A O 1
ATOM 1399 N N . ARG A 1 183 ? 13.212 6.036 2.075 1.00 90.06 183 ARG A N 1
ATOM 1400 C CA . ARG A 1 183 ? 14.334 5.363 1.417 1.00 90.06 183 ARG A CA 1
ATOM 1401 C C . ARG A 1 183 ? 13.873 4.574 0.192 1.00 90.06 183 ARG A C 1
ATOM 1403 O O . ARG A 1 183 ? 14.520 4.702 -0.842 1.00 90.06 183 ARG A O 1
ATOM 1410 N N . THR A 1 184 ? 12.781 3.816 0.293 1.00 86.69 184 THR A N 1
ATOM 1411 C CA . THR A 1 184 ? 12.206 3.069 -0.838 1.00 86.69 184 THR A CA 1
ATOM 1412 C C . THR A 1 184 ? 11.777 4.012 -1.960 1.00 86.69 184 THR A C 1
ATOM 1414 O O . THR A 1 184 ? 12.206 3.823 -3.093 1.00 86.69 184 THR A O 1
ATOM 1417 N N . ARG A 1 185 ? 11.053 5.097 -1.645 1.00 86.62 185 ARG A N 1
ATOM 1418 C CA . ARG A 1 185 ? 10.659 6.126 -2.626 1.00 86.62 185 ARG A CA 1
ATOM 1419 C C . ARG A 1 185 ? 11.865 6.728 -3.355 1.00 86.62 185 ARG A C 1
ATOM 1421 O O . ARG A 1 185 ? 11.878 6.796 -4.577 1.00 86.62 185 ARG A O 1
ATOM 1428 N N . ARG A 1 186 ? 12.913 7.120 -2.618 1.00 87.81 186 ARG A N 1
ATOM 1429 C CA . ARG A 1 186 ? 14.149 7.663 -3.217 1.00 87.81 186 ARG A CA 1
ATOM 1430 C C . ARG A 1 186 ? 14.884 6.639 -4.073 1.00 87.81 186 ARG A C 1
ATOM 1432 O O . ARG A 1 186 ? 15.496 7.009 -5.066 1.00 87.81 186 ARG A O 1
ATOM 1439 N N . GLN A 1 187 ? 14.880 5.373 -3.664 1.00 83.25 187 GLN A N 1
ATOM 1440 C CA . GLN A 1 187 ? 15.499 4.306 -4.437 1.00 83.25 187 GLN A CA 1
ATOM 1441 C C . GLN A 1 187 ? 14.758 4.089 -5.756 1.00 83.25 187 GLN A C 1
ATOM 1443 O O . GLN A 1 187 ? 15.426 4.012 -6.780 1.00 83.25 187 GLN A O 1
ATOM 1448 N N . LEU A 1 188 ? 13.424 4.046 -5.734 1.00 80.94 188 LEU A N 1
ATOM 1449 C CA . LEU A 1 188 ? 12.611 3.928 -6.942 1.00 80.94 188 LEU A CA 1
ATOM 1450 C C . LEU A 1 188 ? 12.847 5.116 -7.885 1.00 80.94 188 LEU A C 1
ATOM 1452 O O . LEU A 1 188 ? 13.231 4.899 -9.027 1.00 80.94 188 LEU A O 1
ATOM 1456 N N . ALA A 1 189 ? 12.742 6.350 -7.380 1.00 83.44 189 ALA A N 1
ATOM 1457 C CA . ALA A 1 189 ? 12.997 7.559 -8.170 1.00 83.44 189 ALA A CA 1
ATOM 1458 C C . ALA A 1 189 ? 14.393 7.541 -8.811 1.00 83.44 189 ALA A C 1
ATOM 1460 O O . ALA A 1 189 ? 14.558 7.787 -10.002 1.00 83.44 189 ALA A O 1
ATOM 1461 N N . ARG A 1 190 ? 15.411 7.145 -8.039 1.00 82.00 190 ARG A N 1
ATOM 1462 C CA . ARG A 1 190 ? 16.770 7.003 -8.561 1.00 82.00 190 ARG A CA 1
ATOM 1463 C C . ARG A 1 190 ? 16.862 5.931 -9.649 1.00 82.00 190 ARG A C 1
ATOM 1465 O O . ARG A 1 190 ? 17.602 6.116 -10.603 1.00 82.00 190 ARG A O 1
ATOM 1472 N N . VAL A 1 191 ? 16.188 4.793 -9.500 1.00 75.69 191 VAL A N 1
ATOM 1473 C CA . VAL A 1 191 ? 16.202 3.732 -10.521 1.00 75.69 191 VAL A CA 1
ATOM 1474 C C . VAL A 1 191 ? 15.545 4.224 -11.812 1.00 75.69 191 VAL A C 1
ATOM 1476 O O . VAL A 1 191 ? 16.146 4.064 -12.872 1.00 75.69 191 VAL A O 1
ATOM 1479 N N . GLN A 1 192 ? 14.397 4.896 -11.709 1.00 76.00 192 GLN A N 1
ATOM 1480 C CA . GLN A 1 192 ? 13.695 5.500 -12.845 1.00 76.00 192 GLN A CA 1
ATOM 1481 C C . GLN A 1 192 ? 14.592 6.487 -13.615 1.00 76.00 192 GLN A C 1
ATOM 1483 O O . GLN A 1 192 ? 14.615 6.477 -14.842 1.00 76.00 192 GLN A O 1
ATOM 1488 N N . GLU A 1 193 ? 15.389 7.295 -12.909 1.00 80.38 193 GLU A N 1
ATOM 1489 C CA . GLU A 1 193 ? 16.350 8.220 -13.530 1.00 80.38 193 GLU A CA 1
ATOM 1490 C C . GLU A 1 193 ? 17.570 7.510 -14.141 1.00 80.38 193 GLU A C 1
ATOM 1492 O O . GLU A 1 193 ? 18.087 7.919 -15.181 1.00 80.38 193 GLU A O 1
ATOM 1497 N N . LEU A 1 194 ? 18.077 6.459 -13.488 1.00 80.12 194 LEU A N 1
ATOM 1498 C CA . LEU A 1 194 ? 19.322 5.803 -13.894 1.00 80.12 194 LEU A CA 1
ATOM 1499 C C . LEU A 1 194 ? 19.154 4.865 -15.092 1.00 80.12 194 LEU A C 1
ATOM 1501 O O . LEU A 1 194 ? 20.123 4.687 -15.832 1.00 80.12 194 LEU A O 1
ATOM 1505 N N . ILE A 1 195 ? 17.986 4.237 -15.268 1.00 80.31 195 ILE A N 1
ATOM 1506 C CA . ILE A 1 195 ? 17.782 3.220 -16.310 1.00 80.31 195 ILE A CA 1
ATOM 1507 C C . ILE A 1 195 ? 18.100 3.761 -17.711 1.00 80.31 195 ILE A C 1
ATOM 1509 O O . ILE A 1 195 ? 18.954 3.154 -18.362 1.00 80.31 195 ILE A O 1
ATOM 1513 N N . PRO A 1 196 ? 17.534 4.897 -18.169 1.00 82.62 196 PRO A N 1
ATOM 1514 C CA . PRO A 1 196 ? 17.828 5.418 -19.504 1.00 82.62 196 PRO A CA 1
ATOM 1515 C C . PRO A 1 196 ? 19.320 5.660 -19.736 1.00 82.62 196 PRO A C 1
ATOM 1517 O O . PRO A 1 196 ? 19.901 5.178 -20.707 1.00 82.62 196 PRO A O 1
ATOM 1520 N N . MET A 1 197 ? 19.976 6.308 -18.773 1.00 83.31 197 MET A N 1
ATOM 1521 C CA . MET A 1 197 ? 21.408 6.585 -18.839 1.00 83.31 197 MET A CA 1
ATOM 1522 C C . MET A 1 197 ? 22.246 5.299 -18.897 1.00 83.31 197 MET A C 1
ATOM 1524 O O . MET A 1 197 ? 23.213 5.223 -19.655 1.00 83.31 197 MET A O 1
ATOM 1528 N N . LEU A 1 198 ? 21.916 4.284 -18.092 1.00 79.12 198 LEU A N 1
ATOM 1529 C CA . LEU A 1 198 ? 22.641 3.011 -18.093 1.00 79.12 198 LEU A CA 1
ATOM 1530 C C . LEU A 1 198 ? 22.459 2.259 -19.411 1.00 79.12 198 LEU A C 1
ATOM 1532 O O . LEU A 1 198 ? 23.420 1.657 -19.900 1.00 79.12 198 LEU A O 1
ATOM 1536 N N . VAL A 1 199 ? 21.265 2.311 -20.000 1.00 82.06 199 VAL A N 1
ATOM 1537 C CA . VAL A 1 199 ? 21.018 1.708 -21.308 1.00 82.06 199 VAL A CA 1
ATOM 1538 C C . VAL A 1 199 ? 21.871 2.395 -22.373 1.00 82.06 199 VAL A C 1
ATOM 1540 O O . VAL A 1 199 ? 22.654 1.732 -23.055 1.00 82.06 199 VAL A O 1
ATOM 1543 N N . GLU A 1 200 ? 21.811 3.721 -22.452 1.00 81.75 200 GLU A N 1
ATOM 1544 C CA . GLU A 1 200 ? 22.526 4.489 -23.472 1.00 81.75 200 GLU A CA 1
ATOM 1545 C C . GLU A 1 200 ? 24.049 4.397 -23.336 1.00 81.75 200 GLU A C 1
ATOM 1547 O O . GLU A 1 200 ? 24.748 4.216 -24.332 1.00 81.75 200 GLU A O 1
ATOM 1552 N N . GLN A 1 201 ? 24.583 4.488 -22.115 1.00 77.19 201 GLN A N 1
ATOM 1553 C CA . GLN A 1 201 ? 26.030 4.581 -21.896 1.00 77.19 201 GLN A CA 1
ATOM 1554 C C . GLN A 1 201 ? 26.722 3.228 -21.736 1.00 77.19 201 GLN A C 1
ATOM 1556 O O . GLN A 1 201 ? 27.912 3.108 -22.031 1.00 77.19 201 GLN A O 1
ATOM 1561 N N . ARG A 1 202 ? 26.029 2.214 -21.201 1.00 80.25 202 ARG A N 1
ATOM 1562 C CA . ARG A 1 202 ? 26.646 0.921 -20.859 1.00 80.25 202 ARG A CA 1
ATOM 1563 C C . ARG A 1 202 ? 26.134 -0.202 -21.743 1.00 80.25 202 ARG A C 1
ATOM 1565 O O . ARG A 1 202 ? 26.955 -0.912 -22.320 1.00 80.25 202 ARG A O 1
ATOM 1572 N N . LEU A 1 203 ? 24.815 -0.357 -21.862 1.00 82.00 203 LEU A N 1
ATOM 1573 C CA . LEU A 1 203 ? 24.236 -1.452 -22.642 1.00 82.00 203 LEU A CA 1
ATOM 1574 C C . LEU A 1 203 ? 24.522 -1.277 -24.138 1.00 82.00 203 LEU A C 1
ATOM 1576 O O . LEU A 1 203 ? 25.041 -2.205 -24.754 1.00 82.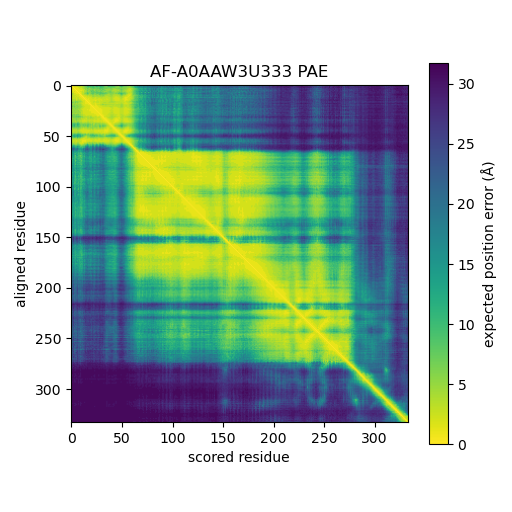00 203 LEU A O 1
ATOM 1580 N N . SER A 1 204 ? 24.291 -0.082 -24.695 1.00 84.12 204 SER A N 1
ATOM 1581 C CA . SER A 1 204 ? 24.595 0.215 -26.103 1.00 84.12 204 SER A CA 1
ATOM 1582 C C . SER A 1 204 ? 26.053 -0.069 -26.452 1.00 84.12 204 SER A C 1
ATOM 1584 O O . SER A 1 204 ? 26.331 -0.736 -27.445 1.00 84.12 204 SER A O 1
ATOM 1586 N N . ALA A 1 205 ? 26.989 0.395 -25.618 1.00 79.62 205 ALA A N 1
ATOM 1587 C CA . ALA A 1 205 ? 28.417 0.207 -25.851 1.00 79.62 205 ALA A CA 1
ATOM 1588 C C . ALA A 1 205 ? 28.815 -1.280 -25.820 1.00 79.62 205 ALA A C 1
ATOM 1590 O O . ALA A 1 205 ? 29.559 -1.741 -26.684 1.00 79.62 205 ALA A O 1
ATOM 1591 N N . ALA A 1 206 ? 28.291 -2.046 -24.857 1.00 80.88 206 ALA A N 1
ATOM 1592 C CA . ALA A 1 206 ? 28.549 -3.481 -24.761 1.00 80.88 206 ALA A CA 1
ATOM 1593 C C . ALA A 1 206 ? 27.967 -4.256 -25.957 1.00 80.88 206 ALA A C 1
ATOM 1595 O O . ALA A 1 206 ? 28.623 -5.145 -26.500 1.00 80.88 206 ALA A O 1
ATOM 1596 N N . LEU A 1 207 ? 26.759 -3.900 -26.401 1.00 85.44 207 LEU A N 1
ATOM 1597 C CA . LEU A 1 207 ? 26.117 -4.516 -27.563 1.00 85.44 207 LEU A CA 1
ATOM 1598 C C . LEU A 1 207 ? 26.883 -4.212 -28.856 1.00 85.44 207 LEU A C 1
ATOM 1600 O O . LEU A 1 207 ? 27.146 -5.129 -29.634 1.00 85.44 207 LEU A O 1
ATOM 1604 N N . GLN A 1 208 ? 27.326 -2.968 -29.048 1.00 86.94 208 GLN A N 1
ATOM 1605 C CA . GLN A 1 208 ? 28.166 -2.584 -30.187 1.00 86.94 208 GLN A CA 1
ATOM 1606 C C . GLN A 1 208 ? 29.482 -3.369 -30.228 1.00 86.94 208 GLN A C 1
ATOM 1608 O O . GLN A 1 208 ? 29.855 -3.890 -31.278 1.00 86.94 208 GLN A O 1
ATOM 1613 N N . GLN A 1 209 ? 30.152 -3.542 -29.083 1.00 84.00 209 GLN A N 1
ATOM 1614 C CA . GLN A 1 209 ? 31.356 -4.380 -28.985 1.00 84.00 209 GLN A CA 1
ATOM 1615 C C . GLN A 1 209 ? 31.086 -5.854 -29.329 1.00 84.00 209 GLN A C 1
ATOM 1617 O O . GLN A 1 209 ? 31.958 -6.528 -29.870 1.00 84.00 209 GLN A O 1
ATOM 1622 N N . ALA A 1 210 ? 29.875 -6.350 -29.064 1.00 82.81 210 ALA A N 1
ATOM 1623 C CA . ALA A 1 210 ? 29.432 -7.700 -29.417 1.00 82.81 210 ALA A CA 1
ATOM 1624 C C . ALA A 1 210 ? 28.890 -7.830 -30.863 1.00 82.81 210 ALA A C 1
ATOM 1626 O O . ALA A 1 210 ? 28.314 -8.869 -31.220 1.00 82.81 210 ALA A O 1
ATOM 1627 N N . GLY A 1 211 ? 29.064 -6.791 -31.690 1.00 87.56 211 GLY A N 1
ATOM 1628 C CA . GLY A 1 211 ? 28.688 -6.768 -33.106 1.00 87.56 211 GLY A CA 1
ATOM 1629 C C . GLY A 1 211 ? 27.222 -6.429 -33.380 1.00 87.56 211 GLY A C 1
ATOM 1630 O O . GLY A 1 211 ? 26.746 -6.664 -34.488 1.00 87.56 211 GLY A O 1
ATOM 1631 N N . TRP A 1 212 ? 26.487 -5.913 -32.395 1.00 91.94 212 TRP A N 1
ATOM 1632 C CA . TRP A 1 212 ? 25.121 -5.433 -32.597 1.00 91.94 212 TRP A CA 1
ATOM 1633 C C . TRP A 1 212 ? 25.122 -3.998 -33.118 1.00 91.94 212 TRP A C 1
ATOM 1635 O O . TRP A 1 212 ? 25.918 -3.165 -32.688 1.00 91.94 212 TRP A O 1
ATOM 1645 N N . SER A 1 213 ? 24.187 -3.689 -34.008 1.00 90.44 213 SER A N 1
ATOM 1646 C CA . SER A 1 213 ? 24.005 -2.348 -34.563 1.00 90.44 213 SER A CA 1
ATOM 1647 C C . SER A 1 213 ? 22.730 -1.716 -34.003 1.00 90.44 213 SER A C 1
ATOM 1649 O O . SER A 1 213 ? 21.698 -2.389 -33.990 1.00 90.44 213 SER A O 1
ATOM 1651 N N . PRO A 1 214 ? 22.767 -0.457 -33.528 1.00 89.06 214 PRO A N 1
ATOM 1652 C CA . PRO A 1 214 ? 21.561 0.246 -33.112 1.00 89.06 214 PRO A CA 1
ATOM 1653 C C . PRO A 1 214 ? 20.673 0.534 -34.324 1.00 89.06 214 PRO A C 1
ATOM 1655 O O . PRO A 1 214 ? 21.167 0.860 -35.405 1.00 89.06 214 PRO A O 1
ATOM 1658 N N . VAL A 1 215 ? 19.364 0.440 -34.129 1.00 86.50 215 VAL A N 1
ATOM 1659 C CA . VAL A 1 215 ? 18.359 0.741 -35.151 1.00 86.50 215 VAL A CA 1
ATOM 1660 C C . VAL A 1 215 ? 17.534 1.936 -34.695 1.00 86.50 215 VAL A C 1
ATOM 1662 O O . VAL A 1 215 ? 17.199 2.048 -33.516 1.00 86.50 215 VAL A O 1
ATOM 1665 N N . ALA A 1 216 ? 17.206 2.833 -35.628 1.00 76.38 216 ALA A N 1
ATOM 1666 C CA . ALA A 1 216 ? 16.251 3.903 -35.372 1.00 76.38 216 ALA A CA 1
ATOM 1667 C C . ALA A 1 216 ? 14.896 3.276 -35.029 1.00 76.38 216 ALA A C 1
ATOM 1669 O O . ALA A 1 216 ? 14.267 2.637 -35.871 1.00 76.38 216 ALA A O 1
ATOM 1670 N N . ALA A 1 217 ? 14.496 3.404 -33.772 1.00 66.69 217 ALA A N 1
ATOM 1671 C CA . ALA A 1 217 ? 13.338 2.720 -33.235 1.00 66.69 217 ALA A CA 1
ATOM 1672 C C . ALA A 1 217 ? 12.162 3.694 -33.047 1.00 66.69 217 ALA A C 1
ATOM 1674 O O . ALA A 1 217 ? 12.380 4.901 -32.892 1.00 66.69 217 ALA A O 1
ATOM 1675 N N . PRO A 1 218 ? 10.913 3.199 -33.072 1.00 66.25 218 PRO A N 1
ATOM 1676 C CA . PRO A 1 218 ? 9.749 4.010 -32.746 1.00 66.25 218 PRO A CA 1
ATOM 1677 C C . PRO A 1 218 ? 9.795 4.492 -31.281 1.00 66.25 218 PRO A C 1
ATOM 1679 O O . PRO A 1 218 ? 10.446 3.861 -30.446 1.00 66.25 218 PRO A O 1
ATOM 1682 N N . PRO A 1 219 ? 9.068 5.573 -30.932 1.00 67.25 219 PRO A N 1
ATOM 1683 C CA . PRO A 1 219 ? 9.096 6.172 -29.590 1.00 67.25 219 PRO A CA 1
ATOM 1684 C C . PRO A 1 219 ? 8.758 5.195 -28.454 1.00 67.25 219 PRO A C 1
ATOM 1686 O O . PRO A 1 219 ? 9.244 5.346 -27.337 1.00 67.25 219 PRO A O 1
ATOM 1689 N N . GLU A 1 220 ? 7.929 4.193 -28.749 1.00 63.47 220 GLU A N 1
ATOM 1690 C CA . GLU A 1 220 ? 7.454 3.173 -27.808 1.00 63.47 220 GLU A CA 1
ATOM 1691 C C . GLU A 1 220 ? 8.545 2.162 -27.419 1.00 63.47 220 GLU A C 1
ATOM 1693 O O . GLU A 1 220 ? 8.487 1.561 -26.348 1.00 63.47 220 GLU A O 1
ATOM 1698 N N . HIS A 1 221 ? 9.571 2.016 -28.261 1.00 65.69 221 HIS A N 1
ATOM 1699 C CA . HIS A 1 221 ? 10.716 1.137 -28.055 1.00 65.69 221 HIS A CA 1
ATOM 1700 C C . HIS A 1 221 ? 12.006 1.927 -28.259 1.00 65.69 221 HIS A C 1
ATOM 1702 O O . HIS A 1 221 ? 12.676 1.728 -29.267 1.00 65.69 221 HIS A O 1
ATOM 1708 N N . PRO A 1 222 ? 12.379 2.825 -27.330 1.00 72.88 222 PRO A N 1
ATOM 1709 C CA . PRO A 1 222 ? 13.438 3.808 -27.563 1.00 72.88 222 PRO A CA 1
ATOM 1710 C C . PRO A 1 222 ? 14.805 3.178 -27.843 1.00 72.88 222 PRO A C 1
ATOM 1712 O O . PRO A 1 222 ? 15.680 3.835 -28.408 1.00 72.88 222 PRO A O 1
ATOM 1715 N N . TRP A 1 223 ? 14.996 1.904 -27.484 1.00 87.06 223 TRP A N 1
ATOM 1716 C CA . TRP A 1 223 ? 16.234 1.193 -27.745 1.00 87.06 223 TRP A CA 1
ATOM 1717 C C . TRP A 1 223 ? 15.996 -0.126 -28.481 1.00 87.06 223 TRP A C 1
ATOM 1719 O O . TRP A 1 223 ? 15.375 -1.053 -27.957 1.00 87.06 223 TRP A O 1
ATOM 1729 N N . CYS A 1 224 ? 16.542 -0.205 -29.694 1.00 88.44 224 CYS A N 1
ATOM 1730 C CA . CYS A 1 224 ? 16.524 -1.388 -30.543 1.00 88.44 224 CYS A CA 1
ATOM 1731 C C . CYS A 1 224 ? 17.923 -1.654 -31.103 1.00 88.44 224 CYS A C 1
ATOM 1733 O O . CYS A 1 224 ? 18.610 -0.734 -31.559 1.00 88.44 224 CYS A O 1
ATOM 1735 N N . TRP A 1 225 ? 18.323 -2.922 -31.107 1.00 90.25 225 TRP A N 1
ATOM 1736 C CA . TRP A 1 225 ? 19.553 -3.376 -31.739 1.00 90.25 225 TRP A CA 1
ATOM 1737 C C . TRP A 1 225 ? 19.314 -4.624 -32.571 1.00 90.25 225 TRP A C 1
ATOM 1739 O O . TRP A 1 225 ? 18.539 -5.504 -32.195 1.00 90.25 225 TRP A O 1
ATOM 1749 N N . THR A 1 226 ? 20.058 -4.741 -33.665 1.00 91.50 226 THR A N 1
ATOM 1750 C CA . THR A 1 226 ? 20.034 -5.917 -34.535 1.00 91.50 226 THR A CA 1
ATOM 1751 C C . THR A 1 226 ? 21.424 -6.478 -34.761 1.00 91.50 226 THR A C 1
ATOM 1753 O O . THR A 1 226 ? 22.410 -5.738 -34.794 1.00 91.50 226 THR A O 1
ATOM 1756 N N . ARG A 1 227 ? 21.506 -7.789 -34.975 1.00 91.88 227 ARG A N 1
ATOM 1757 C CA . ARG A 1 227 ? 22.730 -8.466 -35.402 1.00 91.88 227 ARG A CA 1
ATOM 1758 C C . ARG A 1 227 ? 22.404 -9.521 -36.447 1.00 91.88 227 ARG A C 1
ATOM 1760 O O . ARG A 1 227 ? 21.638 -10.442 -36.174 1.00 91.88 227 ARG A O 1
ATOM 1767 N N . ASP A 1 228 ? 23.032 -9.407 -37.609 1.00 89.69 228 ASP A N 1
ATOM 1768 C CA . ASP A 1 228 ? 22.863 -10.359 -38.703 1.00 89.69 228 ASP A CA 1
ATOM 1769 C C . ASP A 1 228 ? 23.941 -11.446 -38.637 1.00 89.69 228 ASP A C 1
ATOM 1771 O O . ASP A 1 228 ? 25.124 -11.162 -38.429 1.00 89.69 228 ASP A O 1
ATOM 1775 N N . ARG A 1 229 ? 23.531 -12.709 -38.783 1.00 84.81 229 ARG A N 1
ATOM 1776 C CA . ARG A 1 229 ? 24.422 -13.874 -38.774 1.00 84.81 229 ARG A CA 1
ATOM 1777 C C . ARG A 1 229 ? 23.832 -15.006 -39.608 1.00 84.81 229 ARG A C 1
ATOM 1779 O O . ARG A 1 229 ? 22.688 -15.396 -39.393 1.00 84.81 229 ARG A O 1
ATOM 1786 N N . ASP A 1 230 ? 24.621 -15.544 -40.538 1.00 85.44 230 ASP A N 1
ATOM 1787 C CA . ASP A 1 230 ? 24.252 -16.693 -41.381 1.00 85.44 230 ASP A CA 1
ATOM 1788 C C . ASP A 1 230 ? 22.883 -16.516 -42.080 1.00 85.44 230 ASP A C 1
ATOM 1790 O O . ASP A 1 230 ? 22.046 -17.418 -42.106 1.00 85.44 230 ASP A O 1
ATOM 1794 N N . GLY A 1 231 ? 22.619 -15.303 -42.586 1.00 81.31 231 GLY A N 1
ATOM 1795 C CA . GLY A 1 231 ? 21.355 -14.928 -43.240 1.00 81.31 231 GLY A CA 1
ATOM 1796 C C . GLY A 1 231 ? 20.159 -14.738 -42.296 1.00 81.31 231 GLY A C 1
ATOM 1797 O O . GLY A 1 231 ? 19.077 -14.380 -42.749 1.00 81.31 231 GLY A O 1
ATOM 1798 N N . SER A 1 232 ? 20.331 -14.970 -40.993 1.00 83.81 232 SER A N 1
ATOM 1799 C CA . SER A 1 232 ? 19.314 -14.725 -39.967 1.00 83.81 232 SER A CA 1
ATOM 1800 C C . SER A 1 232 ? 19.557 -13.386 -39.273 1.00 83.81 232 SER A C 1
ATOM 1802 O O . SER A 1 232 ? 20.707 -12.971 -39.114 1.00 83.81 232 SER A O 1
ATOM 1804 N N . ARG A 1 233 ? 18.490 -12.744 -38.793 1.00 86.94 233 ARG A N 1
ATOM 1805 C CA . ARG A 1 233 ? 18.568 -11.501 -38.013 1.00 86.94 233 ARG A CA 1
ATOM 1806 C C . ARG A 1 233 ? 18.151 -11.734 -36.569 1.00 86.94 233 ARG A C 1
ATOM 1808 O O . ARG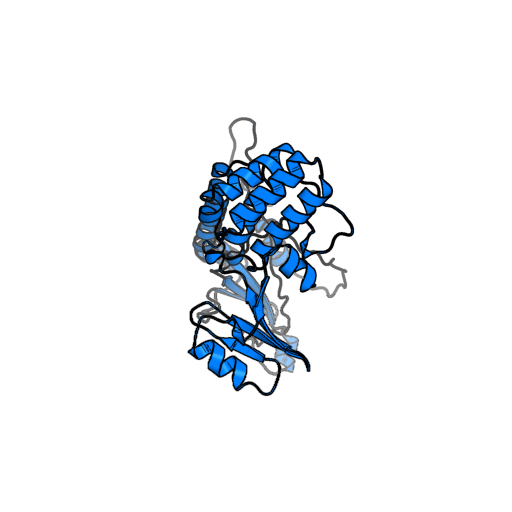 A 1 233 ? 17.057 -12.225 -36.301 1.00 86.94 233 ARG A O 1
ATOM 1815 N N . GLN A 1 234 ? 19.027 -11.378 -35.638 1.00 87.31 234 GLN A N 1
ATOM 1816 C CA . GLN A 1 234 ? 18.728 -11.298 -34.212 1.00 87.31 234 GLN A CA 1
ATOM 1817 C C . GLN A 1 234 ? 18.319 -9.868 -33.882 1.00 87.31 234 GLN A C 1
ATOM 1819 O O . GLN A 1 234 ? 18.948 -8.928 -34.366 1.00 87.31 234 GLN A O 1
ATOM 1824 N N . CYS A 1 235 ? 17.317 -9.710 -33.029 1.00 85.19 235 CYS A N 1
ATOM 1825 C CA . CYS A 1 235 ? 16.825 -8.410 -32.609 1.00 85.19 235 CYS A CA 1
ATOM 1826 C C . CYS A 1 235 ? 16.694 -8.354 -31.084 1.00 85.19 235 CYS A C 1
ATOM 1828 O O . CYS A 1 235 ? 16.349 -9.351 -30.442 1.00 85.19 235 CYS A O 1
ATOM 1830 N N . LEU A 1 236 ? 16.970 -7.187 -30.514 1.00 86.06 236 LEU A N 1
ATOM 1831 C CA . LEU A 1 236 ? 16.842 -6.893 -29.094 1.00 86.06 236 LEU A CA 1
ATOM 1832 C C . LEU A 1 236 ? 16.134 -5.548 -28.940 1.00 86.06 236 LEU A C 1
ATOM 1834 O O . LEU A 1 236 ? 16.621 -4.544 -29.453 1.00 86.06 236 LEU A O 1
ATOM 1838 N N . TRP A 1 237 ? 15.036 -5.528 -28.196 1.00 82.25 237 TRP A N 1
ATOM 1839 C CA . TRP A 1 237 ? 14.307 -4.322 -27.827 1.00 82.25 237 TRP A CA 1
ATOM 1840 C C . TRP A 1 237 ? 14.364 -4.140 -26.326 1.00 82.25 237 TRP A C 1
ATOM 1842 O O . TRP A 1 237 ? 14.224 -5.104 -25.570 1.00 82.25 237 TRP A O 1
ATOM 1852 N N . ALA A 1 238 ? 14.538 -2.899 -25.895 1.00 83.06 238 ALA A N 1
ATOM 1853 C CA . ALA A 1 238 ? 14.414 -2.537 -24.500 1.00 83.06 238 ALA A CA 1
ATOM 1854 C C . ALA A 1 238 ? 13.433 -1.373 -24.338 1.00 83.06 238 ALA A C 1
ATOM 1856 O O . ALA A 1 238 ? 13.489 -0.385 -25.072 1.00 83.06 238 ALA A O 1
ATOM 1857 N N . THR A 1 239 ? 12.543 -1.496 -23.358 1.00 82.81 239 THR A N 1
ATOM 1858 C CA . THR A 1 239 ? 11.600 -0.453 -22.947 1.00 82.81 239 THR A CA 1
ATOM 1859 C C . THR A 1 239 ? 11.732 -0.197 -21.463 1.00 82.81 239 THR A C 1
ATOM 1861 O O . THR A 1 239 ? 11.993 -1.104 -20.676 1.00 82.81 239 THR A O 1
ATOM 1864 N N . HIS A 1 240 ? 11.578 1.061 -21.073 1.00 79.50 240 HIS A N 1
ATOM 1865 C CA . HIS A 1 240 ? 11.582 1.450 -19.673 1.00 79.50 240 HIS A CA 1
ATOM 1866 C C . HIS A 1 240 ? 10.145 1.698 -19.222 1.00 79.50 240 HIS A C 1
ATOM 1868 O O . HIS A 1 240 ? 9.496 2.625 -19.705 1.00 79.50 240 HIS A O 1
ATOM 1874 N N . ASP A 1 241 ? 9.665 0.886 -18.284 1.00 78.69 241 ASP A N 1
ATOM 1875 C CA . ASP A 1 241 ? 8.476 1.211 -17.508 1.00 78.69 241 ASP A CA 1
ATOM 1876 C C . ASP A 1 241 ? 8.894 2.170 -16.391 1.00 78.69 241 ASP A C 1
ATOM 1878 O O . ASP A 1 241 ? 9.400 1.768 -15.339 1.00 78.69 241 ASP A O 1
ATOM 1882 N N . ALA A 1 242 ? 8.697 3.462 -16.649 1.00 72.06 242 ALA A N 1
ATOM 1883 C CA . ALA A 1 242 ? 9.024 4.517 -15.704 1.00 72.06 242 ALA A CA 1
ATOM 1884 C C . ALA A 1 242 ? 8.142 4.480 -14.453 1.00 72.06 242 ALA A C 1
ATOM 1886 O O . ALA A 1 242 ? 8.568 4.983 -13.419 1.00 72.06 242 ALA A O 1
ATOM 1887 N N . THR A 1 243 ? 6.950 3.877 -14.501 1.00 70.75 243 THR A N 1
ATOM 1888 C CA . THR A 1 243 ? 6.115 3.712 -13.307 1.00 70.75 243 THR A CA 1
ATOM 1889 C C . THR A 1 243 ? 6.822 2.762 -12.364 1.00 70.75 243 THR A C 1
ATOM 1891 O O . THR A 1 243 ? 7.180 3.153 -11.254 1.00 70.75 243 THR A O 1
ATOM 1894 N N . CYS A 1 244 ? 7.120 1.556 -12.850 1.00 65.12 244 CYS A N 1
ATOM 1895 C CA . CYS A 1 244 ? 7.712 0.468 -12.071 1.00 65.12 244 CYS A CA 1
ATOM 1896 C C . CYS A 1 244 ? 9.220 0.618 -11.830 1.00 65.12 244 CYS A C 1
ATOM 1898 O O . CYS A 1 244 ? 9.770 -0.048 -10.954 1.00 65.12 244 CYS A O 1
ATOM 1900 N N . GLY A 1 245 ? 9.889 1.516 -12.559 1.00 69.88 245 GLY A N 1
ATOM 1901 C CA . GLY A 1 245 ? 11.348 1.603 -12.564 1.00 69.88 245 GLY A CA 1
ATOM 1902 C C . GLY A 1 245 ? 11.967 0.322 -13.121 1.00 69.88 245 GLY A C 1
ATOM 1903 O O . GLY A 1 245 ? 12.957 -0.175 -12.583 1.00 69.88 245 GLY A O 1
ATOM 1904 N N . GLU A 1 246 ? 11.357 -0.241 -14.165 1.00 75.25 246 GLU A N 1
ATOM 1905 C CA . GLU A 1 246 ? 11.742 -1.527 -14.739 1.00 75.25 246 GLU A CA 1
ATOM 1906 C C . GLU A 1 246 ? 12.233 -1.377 -16.174 1.00 75.25 246 GLU A C 1
ATOM 1908 O O . GLU A 1 246 ? 11.656 -0.652 -16.981 1.00 75.25 246 GLU A O 1
ATOM 1913 N N . LEU A 1 247 ? 13.293 -2.111 -16.511 1.00 78.38 247 LEU A N 1
ATOM 1914 C CA . LEU A 1 247 ? 13.728 -2.289 -17.890 1.00 78.38 247 LEU A CA 1
ATOM 1915 C C . LEU A 1 247 ? 13.178 -3.619 -18.404 1.00 78.38 247 LEU A C 1
ATOM 1917 O O . LEU A 1 247 ? 13.590 -4.690 -17.956 1.00 78.38 247 LEU A O 1
ATOM 1921 N N . ILE A 1 248 ? 12.269 -3.548 -19.364 1.00 80.81 248 ILE A N 1
ATOM 1922 C CA . ILE A 1 248 ? 11.714 -4.707 -20.050 1.00 80.81 248 ILE A CA 1
ATOM 1923 C C . ILE A 1 248 ? 12.576 -4.956 -21.282 1.00 80.81 248 ILE A C 1
ATOM 1925 O O . ILE A 1 248 ? 12.790 -4.057 -22.091 1.00 80.81 248 ILE A O 1
ATOM 1929 N N . VAL A 1 249 ? 13.082 -6.181 -21.424 1.00 80.06 249 VAL A N 1
ATOM 1930 C CA . VAL A 1 249 ? 13.934 -6.574 -22.549 1.00 80.06 249 VAL A CA 1
ATOM 1931 C C . VAL A 1 249 ? 13.276 -7.715 -23.308 1.00 80.06 249 VAL A C 1
ATOM 1933 O O . VAL A 1 249 ? 12.979 -8.766 -22.740 1.00 80.06 249 VAL A O 1
ATOM 1936 N N . GLN A 1 250 ? 13.077 -7.506 -24.602 1.00 79.06 250 GLN A N 1
ATOM 1937 C CA . GLN A 1 250 ? 12.540 -8.488 -25.532 1.00 79.06 250 GLN A CA 1
ATOM 1938 C C . GLN A 1 250 ? 13.636 -8.861 -26.523 1.00 79.06 250 GLN A C 1
ATOM 1940 O O . GLN A 1 250 ? 14.295 -7.995 -27.090 1.00 79.06 250 GLN A O 1
ATOM 1945 N N . ALA A 1 251 ? 13.841 -10.155 -26.734 1.00 81.81 251 ALA A N 1
ATOM 1946 C CA . ALA A 1 251 ? 14.763 -10.657 -27.741 1.00 81.81 251 ALA A CA 1
ATOM 1947 C C . ALA A 1 251 ? 13.980 -11.458 -28.775 1.00 81.81 251 ALA A C 1
ATOM 1949 O O . ALA A 1 251 ? 13.006 -12.129 -28.433 1.00 81.81 251 ALA A O 1
ATOM 1950 N N . GLY A 1 252 ? 14.424 -11.428 -30.026 1.00 81.44 252 GLY A N 1
ATOM 1951 C CA . GLY A 1 252 ? 13.824 -12.251 -31.061 1.00 81.44 252 GLY A CA 1
ATOM 1952 C C . GLY A 1 252 ? 14.753 -12.609 -32.205 1.00 81.44 252 GLY A C 1
ATOM 1953 O O . GLY A 1 252 ? 15.861 -12.085 -32.332 1.00 81.44 252 GLY A O 1
ATOM 1954 N N . LEU A 1 253 ? 14.286 -13.552 -33.020 1.00 84.88 253 LEU A N 1
ATOM 1955 C CA . LEU A 1 253 ? 15.016 -14.091 -34.162 1.00 84.88 253 LEU A CA 1
ATOM 1956 C C . LEU A 1 253 ? 14.124 -14.146 -35.404 1.00 84.88 253 LEU A C 1
ATOM 1958 O O . LEU A 1 253 ? 13.019 -14.692 -35.369 1.00 84.88 253 LEU A O 1
ATOM 1962 N N . GLN A 1 254 ? 14.665 -13.680 -36.524 1.00 85.38 254 GLN A N 1
ATOM 1963 C CA . GLN A 1 254 ? 14.164 -13.935 -37.868 1.00 85.38 254 GLN A CA 1
ATOM 1964 C C . GLN A 1 254 ? 15.109 -14.921 -38.565 1.00 85.38 254 GLN A C 1
ATOM 1966 O O . GLN A 1 254 ? 16.179 -14.559 -39.050 1.00 85.38 254 GLN A O 1
ATOM 1971 N N . HIS A 1 255 ? 14.741 -16.204 -38.544 1.00 86.56 255 HIS A N 1
ATOM 1972 C CA . HIS A 1 255 ? 15.550 -17.284 -39.115 1.00 86.56 255 HIS A CA 1
ATOM 1973 C C . HIS A 1 255 ? 15.535 -17.294 -40.655 1.00 86.56 255 HIS A C 1
ATOM 1975 O O . HIS A 1 255 ? 14.457 -17.292 -41.251 1.00 86.56 255 HIS A O 1
ATOM 1981 N N . ALA A 1 256 ? 16.709 -17.429 -41.282 1.00 85.50 256 ALA A N 1
ATOM 1982 C CA . ALA A 1 256 ? 16.907 -17.380 -42.738 1.00 85.50 256 ALA A CA 1
ATOM 1983 C C . ALA A 1 256 ? 15.947 -18.289 -43.526 1.00 85.50 256 ALA A C 1
ATOM 1985 O O . ALA A 1 256 ? 15.178 -17.819 -44.349 1.00 85.50 256 ALA A O 1
ATOM 1986 N N . ARG A 1 257 ? 15.885 -19.588 -43.193 1.00 86.19 257 ARG A N 1
ATOM 1987 C CA . ARG A 1 257 ? 15.005 -20.539 -43.909 1.00 86.19 257 ARG A CA 1
ATOM 1988 C C . ARG A 1 257 ? 13.515 -20.202 -43.818 1.00 86.19 257 ARG A C 1
ATOM 1990 O O . ARG A 1 257 ? 12.754 -20.573 -44.703 1.00 86.19 257 ARG A O 1
ATOM 1997 N N . LEU A 1 258 ? 13.093 -19.567 -42.722 1.00 84.50 258 LEU A N 1
ATOM 1998 C CA . LEU A 1 258 ? 11.697 -19.164 -42.553 1.00 84.50 258 LEU A CA 1
ATOM 1999 C C . LEU A 1 258 ? 11.407 -17.912 -43.376 1.00 84.50 258 LEU A C 1
ATOM 2001 O O . LEU A 1 258 ? 10.360 -17.852 -44.008 1.00 84.50 258 LEU A O 1
ATOM 2005 N N . LEU A 1 259 ? 12.349 -16.966 -43.420 1.00 86.75 259 LEU A N 1
ATOM 2006 C CA . LEU A 1 259 ? 12.280 -15.807 -44.309 1.00 86.75 259 LEU A CA 1
ATOM 2007 C C . LEU A 1 259 ? 12.219 -16.241 -45.782 1.00 86.75 259 LEU A C 1
ATOM 2009 O O . LEU A 1 259 ? 11.334 -15.790 -46.506 1.00 86.75 259 LEU A O 1
ATOM 2013 N N . ASP A 1 260 ? 13.072 -17.187 -46.188 1.00 88.88 260 ASP A N 1
ATOM 2014 C CA . ASP A 1 260 ? 13.086 -17.750 -47.543 1.00 88.88 260 ASP A CA 1
ATOM 2015 C C . ASP A 1 260 ? 11.751 -18.421 -47.892 1.00 88.88 260 ASP A C 1
ATOM 2017 O O . ASP A 1 260 ? 11.181 -18.172 -48.953 1.00 88.88 260 ASP A O 1
ATOM 2021 N N . TRP A 1 261 ? 11.218 -19.246 -46.982 1.00 89.50 261 TRP A N 1
ATOM 2022 C CA . TRP A 1 261 ? 9.919 -19.898 -47.165 1.00 89.50 261 TRP A CA 1
ATOM 2023 C C . TRP A 1 261 ? 8.768 -18.887 -47.270 1.00 89.50 261 TRP A C 1
ATOM 2025 O O . TRP A 1 261 ? 7.878 -19.057 -48.101 1.00 89.50 261 TRP A O 1
ATOM 2035 N N . GLN A 1 262 ? 8.806 -17.815 -46.473 1.00 87.88 262 GLN A N 1
ATOM 2036 C CA . GLN A 1 262 ? 7.824 -16.727 -46.520 1.00 87.88 262 GLN A CA 1
ATOM 2037 C C . GLN A 1 262 ? 8.021 -15.784 -47.712 1.00 87.88 262 GLN A C 1
ATOM 2039 O O . GLN A 1 262 ? 7.165 -14.933 -47.941 1.00 87.88 262 GLN A O 1
ATOM 2044 N N . GLN A 1 263 ? 9.130 -15.909 -48.451 1.00 89.44 263 GLN A N 1
ATOM 2045 C CA . GLN A 1 263 ? 9.544 -14.965 -49.492 1.00 89.44 263 GLN A CA 1
ATOM 2046 C C . GLN A 1 263 ? 9.659 -13.525 -48.962 1.00 89.44 263 GLN A C 1
ATOM 2048 O O . GLN A 1 263 ? 9.268 -12.562 -49.621 1.00 89.44 263 GLN A O 1
ATOM 2053 N N . ARG A 1 264 ? 10.186 -13.375 -47.742 1.00 86.44 264 ARG A N 1
ATOM 2054 C CA . ARG A 1 264 ? 10.338 -12.089 -47.047 1.00 86.44 264 ARG A CA 1
ATOM 2055 C C . ARG A 1 264 ? 11.803 -11.791 -46.766 1.00 86.44 264 ARG A C 1
ATOM 2057 O O . ARG A 1 264 ? 12.612 -12.691 -46.581 1.00 86.44 264 ARG A O 1
ATOM 2064 N N . SER A 1 265 ? 12.139 -10.508 -46.690 1.00 85.50 265 SER A N 1
ATOM 2065 C CA . SER A 1 265 ? 13.433 -10.050 -46.174 1.00 85.50 265 SER A CA 1
ATOM 2066 C C . SER A 1 265 ? 13.350 -9.764 -44.675 1.00 85.50 265 SER A C 1
ATOM 2068 O O . SER A 1 265 ? 12.271 -9.488 -44.155 1.00 85.50 265 SER A O 1
ATOM 2070 N N . ALA A 1 266 ? 14.493 -9.811 -43.988 1.00 84.38 266 ALA A N 1
ATOM 2071 C CA . ALA A 1 266 ? 14.565 -9.480 -42.570 1.00 84.38 266 ALA A CA 1
ATOM 2072 C C . ALA A 1 266 ? 14.144 -8.021 -42.313 1.00 84.38 266 ALA A C 1
ATOM 2074 O O . ALA A 1 266 ? 14.611 -7.099 -42.988 1.00 84.38 266 ALA A O 1
ATOM 2075 N N . THR A 1 267 ? 13.300 -7.809 -41.307 1.00 84.25 267 THR A N 1
ATOM 2076 C CA . THR A 1 267 ? 12.758 -6.504 -40.905 1.00 84.25 267 THR A CA 1
ATOM 2077 C C . THR A 1 267 ? 13.220 -6.140 -39.494 1.00 84.25 267 THR A C 1
ATOM 2079 O O . THR A 1 267 ? 13.912 -6.904 -38.822 1.00 84.25 267 THR A O 1
ATOM 2082 N N . THR A 1 268 ? 12.895 -4.928 -39.059 1.00 76.31 268 THR A N 1
ATOM 2083 C CA . THR A 1 268 ? 13.167 -4.420 -37.703 1.00 76.31 268 THR A CA 1
ATOM 2084 C C . THR A 1 268 ? 11.902 -4.372 -36.844 1.00 76.31 268 THR A C 1
ATOM 2086 O O . THR A 1 268 ? 11.940 -3.898 -35.711 1.00 76.31 268 THR A O 1
ATOM 2089 N N . GLU A 1 269 ? 10.787 -4.860 -37.387 1.00 76.38 269 GLU A N 1
ATOM 2090 C CA . GLU A 1 269 ? 9.465 -4.816 -36.776 1.00 76.38 269 GLU A CA 1
ATOM 2091 C C . GLU A 1 269 ? 9.288 -5.950 -35.759 1.00 76.38 269 GLU A C 1
ATOM 2093 O O . GLU A 1 269 ? 9.516 -7.122 -36.062 1.00 76.38 269 GLU A O 1
ATOM 2098 N N . LEU A 1 270 ? 8.854 -5.609 -34.540 1.00 71.06 270 LEU A N 1
ATOM 2099 C CA . LEU A 1 270 ? 8.703 -6.569 -33.436 1.00 71.06 270 LEU A CA 1
ATOM 2100 C C . LEU A 1 270 ? 7.688 -7.682 -33.761 1.00 71.06 270 LEU A C 1
ATOM 2102 O O . LEU A 1 270 ? 7.876 -8.834 -33.379 1.00 71.06 270 LEU A O 1
ATOM 2106 N N . HIS A 1 271 ? 6.616 -7.356 -34.485 1.00 73.06 271 HIS A N 1
ATOM 2107 C CA . HIS A 1 271 ? 5.549 -8.302 -34.830 1.00 73.06 271 HIS A CA 1
ATOM 2108 C C . HIS A 1 271 ? 5.948 -9.316 -35.917 1.00 73.06 271 HIS A C 1
ATOM 2110 O O . HIS A 1 271 ? 5.240 -10.297 -36.129 1.00 73.06 271 HIS A O 1
ATOM 2116 N N . ASP A 1 272 ? 7.095 -9.117 -36.570 1.00 73.56 272 ASP A N 1
ATOM 2117 C CA . ASP A 1 272 ? 7.607 -9.967 -37.648 1.00 73.56 272 ASP A CA 1
ATOM 2118 C C . ASP A 1 272 ? 8.609 -11.030 -37.168 1.00 73.56 272 ASP A C 1
ATOM 2120 O O . ASP A 1 272 ? 9.354 -11.615 -37.959 1.00 73.56 272 ASP A O 1
ATOM 2124 N N . LEU A 1 273 ? 8.691 -11.270 -35.860 1.00 72.56 273 LEU A N 1
ATOM 2125 C CA . LEU A 1 273 ? 9.640 -12.216 -35.277 1.00 72.56 273 LEU A CA 1
ATOM 2126 C C . LEU A 1 273 ? 9.123 -13.652 -35.315 1.00 72.56 273 LEU A C 1
ATOM 2128 O O . LEU A 1 273 ? 7.987 -13.932 -34.945 1.00 72.56 273 LEU A O 1
ATOM 2132 N N . HIS A 1 274 ? 10.000 -14.593 -35.675 1.00 66.56 274 HIS A N 1
ATOM 2133 C CA . HIS A 1 274 ? 9.665 -16.020 -35.705 1.00 66.56 274 HIS A CA 1
ATOM 2134 C C . HIS A 1 274 ? 9.752 -16.685 -34.328 1.00 66.56 274 HIS A C 1
ATOM 2136 O O . HIS A 1 274 ? 9.039 -17.647 -34.056 1.00 66.56 274 HIS A O 1
ATOM 2142 N N . ILE A 1 275 ? 10.644 -16.195 -33.465 1.00 61.22 275 ILE A N 1
ATOM 2143 C CA . ILE A 1 275 ? 10.827 -16.682 -32.095 1.00 61.22 275 ILE A CA 1
ATOM 2144 C C . ILE A 1 275 ? 11.025 -15.466 -31.201 1.00 61.22 275 ILE A C 1
ATOM 2146 O O . ILE A 1 275 ? 11.926 -14.671 -31.467 1.00 61.22 275 ILE A O 1
ATOM 2150 N N . TYR A 1 276 ? 10.233 -15.352 -30.136 1.00 51.00 276 TYR A N 1
ATOM 2151 C CA . TYR A 1 276 ? 10.436 -14.363 -29.082 1.00 51.00 276 TYR A CA 1
ATOM 2152 C C . TYR A 1 276 ? 10.298 -15.031 -27.701 1.00 51.00 276 TYR A C 1
ATOM 2154 O O . TYR A 1 276 ? 9.208 -15.448 -27.311 1.00 51.00 276 TYR A O 1
ATOM 2162 N N . PRO A 1 277 ? 11.380 -15.184 -26.918 1.00 50.88 277 PRO A N 1
ATOM 2163 C CA . PRO A 1 277 ? 11.237 -15.357 -25.482 1.00 50.88 277 PRO A CA 1
ATOM 2164 C C . PRO A 1 277 ? 10.839 -14.011 -24.863 1.00 50.88 277 PRO A C 1
ATOM 2166 O O . PRO A 1 277 ? 11.628 -13.067 -24.830 1.00 50.88 277 PRO A O 1
ATOM 2169 N N . CYS A 1 278 ? 9.611 -13.912 -24.349 1.00 38.78 278 CYS A N 1
ATOM 2170 C CA . CYS A 1 278 ? 9.265 -12.839 -23.420 1.00 38.78 278 CYS A CA 1
ATOM 2171 C C . CYS A 1 278 ? 9.755 -13.251 -22.031 1.00 38.78 278 CYS A C 1
ATOM 2173 O O . CYS A 1 278 ? 9.142 -14.070 -21.350 1.00 38.78 278 CYS A O 1
ATOM 2175 N N . SER A 1 279 ? 10.905 -12.729 -21.634 1.00 40.41 279 SER A N 1
ATOM 2176 C CA . SER A 1 279 ? 11.504 -12.986 -20.326 1.00 40.41 279 SER A CA 1
ATOM 2177 C C . SER A 1 279 ? 11.551 -11.681 -19.543 1.00 40.41 279 SER A C 1
ATOM 2179 O O . SER A 1 279 ? 12.233 -10.741 -19.946 1.00 40.41 279 SER A O 1
ATOM 2181 N N . ARG A 1 280 ? 10.847 -11.628 -18.408 1.00 33.84 280 ARG A N 1
ATOM 2182 C CA . ARG A 1 280 ? 11.064 -10.604 -17.377 1.00 33.84 280 ARG A CA 1
ATOM 2183 C C . ARG A 1 280 ? 12.384 -10.935 -16.674 1.00 33.84 280 ARG A C 1
ATOM 2185 O O . ARG A 1 280 ? 12.456 -11.907 -15.927 1.00 33.84 280 ARG A O 1
ATOM 2192 N N . TRP A 1 281 ? 13.448 -10.192 -16.977 1.00 38.16 281 TRP A N 1
ATOM 2193 C CA . TRP A 1 281 ? 14.795 -10.475 -16.467 1.00 38.16 281 TRP A CA 1
ATOM 2194 C C . TRP A 1 281 ? 15.032 -9.817 -15.113 1.00 38.16 281 TRP A C 1
ATOM 2196 O O . TRP A 1 281 ? 15.045 -8.593 -15.011 1.00 38.16 281 TRP A O 1
ATOM 2206 N N . TRP A 1 282 ? 15.290 -10.633 -14.092 1.00 32.12 282 TRP A N 1
ATOM 2207 C CA . TRP A 1 282 ? 15.767 -10.188 -12.784 1.00 32.12 282 TRP A CA 1
ATOM 2208 C C . TRP A 1 282 ? 17.135 -10.832 -12.457 1.00 32.12 282 TRP A C 1
ATOM 2210 O O . TRP A 1 282 ? 17.513 -11.876 -12.978 1.00 32.12 282 TRP A O 1
ATOM 2220 N N . ASN A 1 283 ? 17.921 -10.113 -11.659 1.00 32.81 283 ASN A N 1
ATOM 2221 C CA . ASN A 1 283 ? 19.387 -10.022 -11.668 1.00 32.81 283 ASN A CA 1
ATOM 2222 C C . ASN A 1 283 ? 20.230 -11.281 -11.341 1.00 32.81 283 ASN A C 1
ATOM 2224 O O . ASN A 1 283 ? 20.105 -11.867 -10.268 1.00 32.81 283 ASN A O 1
ATOM 2228 N N . THR A 1 284 ? 21.245 -11.559 -12.175 1.00 31.25 284 THR A N 1
ATOM 2229 C CA . THR A 1 284 ? 22.608 -11.944 -11.735 1.00 31.25 284 THR A CA 1
ATOM 2230 C C . THR A 1 284 ? 23.632 -11.667 -12.848 1.00 31.25 284 THR A C 1
ATOM 2232 O O . THR A 1 284 ? 23.465 -12.119 -13.973 1.00 31.25 284 THR A O 1
ATOM 2235 N N . ASN A 1 285 ? 24.696 -10.916 -12.531 1.00 31.92 285 ASN A N 1
ATOM 2236 C CA . ASN A 1 285 ? 25.883 -10.640 -13.358 1.00 31.92 285 ASN A CA 1
ATOM 2237 C C . ASN A 1 285 ? 25.632 -10.387 -14.858 1.00 31.92 285 ASN A C 1
ATOM 2239 O O . ASN A 1 285 ? 25.798 -11.283 -15.688 1.00 31.92 285 ASN A O 1
ATOM 2243 N N . ALA A 1 286 ? 25.409 -9.118 -15.221 1.00 34.19 286 ALA A N 1
ATOM 2244 C CA . ALA A 1 286 ? 25.432 -8.665 -16.617 1.00 34.19 286 ALA A CA 1
ATOM 2245 C C . ALA A 1 286 ? 26.672 -9.176 -17.391 1.00 34.19 286 ALA A C 1
ATOM 2247 O O . ALA A 1 286 ? 26.563 -9.515 -18.564 1.00 34.19 286 ALA A O 1
ATOM 2248 N N . SER A 1 287 ? 27.826 -9.341 -16.728 1.00 31.14 287 SER A N 1
ATOM 2249 C CA . SER A 1 287 ? 29.044 -9.889 -17.345 1.00 31.14 287 SER A CA 1
ATOM 2250 C C . SER A 1 287 ? 28.999 -11.384 -17.687 1.00 31.14 287 SER A C 1
ATOM 2252 O O . SER A 1 287 ? 29.668 -11.777 -18.639 1.00 31.14 287 SER A O 1
ATOM 2254 N N . ASN A 1 288 ? 28.222 -12.215 -16.980 1.00 30.88 288 ASN A N 1
ATOM 2255 C CA . ASN A 1 288 ? 28.169 -13.670 -17.222 1.00 30.88 288 ASN A CA 1
ATOM 2256 C C . ASN A 1 288 ? 27.074 -14.062 -18.233 1.00 30.88 288 ASN A C 1
ATOM 2258 O O . ASN A 1 288 ? 27.210 -15.045 -18.956 1.00 30.88 288 ASN A O 1
ATOM 2262 N N . VAL A 1 289 ? 25.997 -13.276 -18.326 1.00 34.88 289 VAL A N 1
ATOM 2263 C CA . VAL A 1 289 ? 24.908 -13.516 -19.292 1.00 34.88 289 VAL A CA 1
ATOM 2264 C C . VAL A 1 289 ? 25.245 -12.940 -20.671 1.00 34.88 289 VAL A C 1
ATOM 2266 O O . VAL A 1 289 ? 24.985 -13.590 -21.683 1.00 34.88 289 VAL A O 1
ATOM 2269 N N . LEU A 1 290 ? 25.913 -11.779 -20.734 1.00 35.22 290 LEU A N 1
ATOM 2270 C CA . LEU A 1 290 ? 26.432 -11.248 -22.001 1.00 35.22 290 LEU A CA 1
ATOM 2271 C C . LEU A 1 290 ? 27.516 -12.154 -22.592 1.00 35.22 290 LEU A C 1
ATOM 2273 O O . LEU A 1 290 ? 27.560 -12.318 -23.805 1.00 35.22 290 LEU A O 1
ATOM 2277 N N . SER A 1 291 ? 28.331 -12.811 -21.762 1.00 32.84 291 SER A N 1
ATOM 2278 C CA . SER A 1 291 ? 29.281 -13.823 -22.237 1.00 32.84 291 SER A CA 1
ATOM 2279 C C . SER A 1 291 ? 28.586 -15.113 -22.689 1.00 32.84 291 SER A C 1
ATOM 2281 O O . SER A 1 291 ? 29.031 -15.699 -23.669 1.00 32.84 291 SER A O 1
ATOM 2283 N N . GLY A 1 292 ? 27.453 -15.516 -22.100 1.00 31.25 292 GLY A N 1
ATOM 2284 C CA . GLY A 1 292 ? 26.628 -16.635 -22.593 1.00 31.25 292 GLY A CA 1
ATOM 2285 C C . GLY A 1 292 ? 25.928 -16.365 -23.937 1.00 31.25 292 GLY A C 1
ATOM 2286 O O . GLY A 1 292 ? 25.938 -17.213 -24.829 1.00 31.25 292 GLY A O 1
ATOM 2287 N N . LEU A 1 293 ? 25.385 -15.157 -24.129 1.00 34.09 293 LEU A N 1
ATOM 2288 C CA . LEU A 1 293 ? 24.781 -14.721 -25.400 1.00 34.09 293 LEU A CA 1
ATOM 2289 C C . LEU A 1 293 ? 25.832 -14.397 -26.481 1.00 34.09 293 LEU A C 1
ATOM 2291 O O . LEU A 1 293 ? 25.564 -14.578 -27.670 1.00 34.09 293 LEU A O 1
ATOM 2295 N N . ALA A 1 294 ? 27.034 -13.960 -26.090 1.00 31.14 294 ALA A N 1
ATOM 2296 C CA . ALA A 1 294 ? 28.154 -13.722 -27.004 1.00 31.14 294 ALA A CA 1
ATOM 2297 C C . ALA A 1 294 ? 28.907 -15.007 -27.404 1.00 31.14 294 ALA A C 1
ATOM 2299 O O . ALA A 1 294 ? 29.458 -15.050 -28.503 1.00 31.14 294 ALA A O 1
ATOM 2300 N N . SER A 1 295 ? 28.915 -16.052 -26.564 1.00 29.95 295 SER A N 1
ATOM 2301 C CA . SER A 1 295 ? 29.663 -17.305 -26.806 1.00 29.95 295 SER A CA 1
ATOM 2302 C C . SER A 1 295 ? 28.845 -18.443 -27.430 1.00 29.95 295 SER A C 1
ATOM 2304 O O . SER A 1 295 ? 29.428 -19.405 -27.935 1.00 29.95 295 SER A O 1
ATOM 2306 N N . SER A 1 296 ? 27.512 -18.343 -27.468 1.00 30.48 296 SER A N 1
ATOM 2307 C CA . SER A 1 296 ? 26.670 -19.348 -28.125 1.00 30.48 296 SER A CA 1
ATOM 2308 C C . SER A 1 296 ? 26.784 -19.257 -29.654 1.00 30.48 296 SER A C 1
ATOM 2310 O O . SER A 1 296 ? 26.188 -18.405 -30.315 1.00 30.48 296 SER A O 1
ATOM 2312 N N . THR A 1 297 ? 27.586 -20.151 -30.231 1.00 30.03 297 THR A N 1
ATOM 2313 C CA . THR A 1 297 ? 27.684 -20.405 -31.680 1.00 30.03 297 THR A CA 1
ATOM 2314 C C . THR A 1 297 ? 26.749 -21.522 -32.152 1.00 30.03 297 THR A C 1
ATOM 2316 O O . THR A 1 297 ? 26.736 -21.856 -33.331 1.00 30.03 297 THR A O 1
ATOM 2319 N N . SER A 1 298 ? 25.933 -22.082 -31.258 1.00 24.69 298 SER A N 1
ATOM 2320 C CA . SER A 1 298 ? 25.073 -23.226 -31.540 1.00 24.69 298 SER A CA 1
ATOM 2321 C C . SER A 1 298 ? 23.777 -23.097 -30.743 1.00 24.69 298 SER A C 1
ATOM 2323 O O . SER A 1 298 ? 23.740 -23.377 -29.545 1.00 24.69 298 SER A O 1
ATOM 2325 N N . TRP A 1 299 ? 22.689 -22.740 -31.425 1.00 28.80 299 TRP A N 1
ATOM 2326 C CA . TRP A 1 299 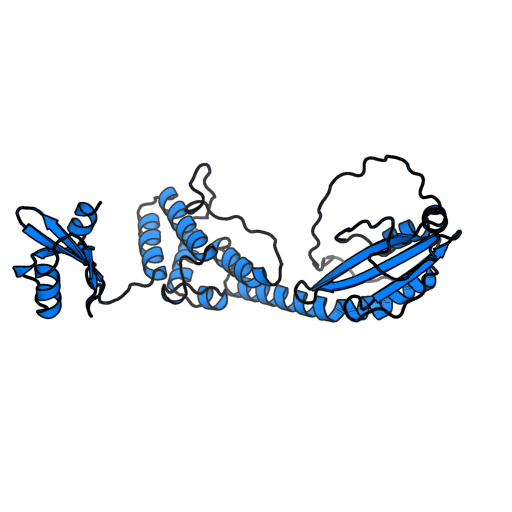? 21.348 -23.106 -30.975 1.00 28.80 299 TRP A CA 1
ATOM 2327 C C . TRP A 1 299 ? 21.122 -24.559 -31.395 1.00 28.80 299 TRP A C 1
ATOM 2329 O O . TRP A 1 299 ? 20.427 -24.847 -32.365 1.00 28.80 299 TRP A O 1
ATOM 2339 N N . ALA A 1 300 ? 21.784 -25.489 -30.706 1.00 20.67 300 ALA A N 1
ATOM 2340 C CA . ALA A 1 300 ? 21.379 -26.879 -30.779 1.00 20.67 300 ALA A CA 1
ATOM 2341 C C . ALA A 1 300 ? 20.007 -26.961 -30.110 1.00 20.67 300 ALA A C 1
ATOM 2343 O O . ALA A 1 300 ? 19.855 -26.589 -28.945 1.00 20.67 300 ALA A O 1
ATOM 2344 N N . ILE A 1 301 ? 19.009 -27.432 -30.856 1.00 25.62 301 ILE A N 1
ATOM 2345 C CA . ILE A 1 301 ? 17.735 -27.878 -30.298 1.00 25.62 301 ILE A CA 1
ATOM 2346 C C . ILE A 1 301 ? 18.058 -29.114 -29.453 1.00 25.62 301 ILE A C 1
ATOM 2348 O O . ILE A 1 301 ? 18.017 -30.245 -29.925 1.00 25.62 301 ILE A O 1
ATOM 2352 N N . ALA A 1 302 ? 18.471 -28.887 -28.212 1.00 19.58 302 ALA A N 1
ATOM 2353 C CA . ALA A 1 302 ? 18.545 -29.898 -27.179 1.00 19.58 302 ALA A CA 1
ATOM 2354 C C . ALA A 1 302 ? 17.396 -29.600 -26.209 1.00 19.58 302 ALA A C 1
ATOM 2356 O O . ALA A 1 302 ? 17.339 -28.488 -25.675 1.00 19.58 302 ALA A O 1
ATOM 2357 N N . PRO A 1 303 ? 16.471 -30.547 -25.973 1.00 23.30 303 PRO A N 1
ATOM 2358 C CA . PRO A 1 303 ? 15.430 -30.396 -24.974 1.00 23.30 303 PRO A CA 1
ATOM 2359 C C . PRO A 1 303 ? 16.088 -30.574 -23.606 1.00 23.30 303 PRO A C 1
ATOM 2361 O O . PRO A 1 303 ? 16.009 -31.627 -22.981 1.00 23.30 303 PRO A O 1
ATOM 2364 N N . VAL A 1 304 ? 16.813 -29.556 -23.156 1.00 21.39 304 VAL A N 1
ATOM 2365 C CA . VAL A 1 304 ? 17.216 -29.474 -21.761 1.00 21.39 304 VAL A CA 1
ATOM 2366 C C . VAL A 1 304 ? 16.047 -28.813 -21.055 1.00 21.39 304 VAL A C 1
ATOM 2368 O O . VAL A 1 304 ? 15.702 -27.665 -21.318 1.00 21.39 304 VAL A O 1
ATOM 2371 N N . LEU A 1 305 ? 15.398 -29.592 -20.202 1.00 24.39 305 LEU A N 1
ATOM 2372 C CA . LEU A 1 305 ? 14.464 -29.135 -19.186 1.00 24.39 305 LEU A CA 1
ATOM 2373 C C . LEU A 1 305 ? 15.125 -27.991 -18.402 1.00 24.39 305 LEU A C 1
ATOM 2375 O O . LEU A 1 305 ? 16.029 -28.240 -17.606 1.00 24.39 305 LEU A O 1
ATOM 2379 N N . TRP A 1 306 ? 14.724 -26.744 -18.652 1.00 23.23 306 TRP A N 1
ATOM 2380 C CA . TRP A 1 306 ? 15.140 -25.605 -17.832 1.00 23.23 306 TRP A CA 1
ATOM 2381 C C . TRP A 1 306 ? 14.009 -25.273 -16.854 1.00 23.23 306 TRP A C 1
ATOM 2383 O O . TRP A 1 306 ? 12.867 -25.096 -17.284 1.00 23.23 306 TRP A O 1
ATOM 2393 N N . PRO A 1 307 ? 14.288 -25.271 -15.540 1.00 25.48 307 PRO A N 1
ATOM 2394 C CA . PRO A 1 307 ? 13.264 -25.252 -14.513 1.00 25.48 307 PRO A CA 1
ATOM 2395 C C . PRO A 1 307 ? 12.610 -23.876 -14.410 1.00 25.48 307 PRO A C 1
ATOM 2397 O O . PRO A 1 307 ? 13.271 -22.840 -14.376 1.00 25.48 307 PRO A O 1
ATOM 2400 N N . SER A 1 308 ? 11.287 -23.899 -14.304 1.00 24.33 308 SER A N 1
ATOM 2401 C CA . SER A 1 308 ? 10.428 -22.804 -13.876 1.00 24.33 308 SER A CA 1
ATOM 2402 C C . SER A 1 308 ? 10.984 -22.188 -12.590 1.00 24.33 308 SER A C 1
ATOM 2404 O O . SER A 1 308 ? 10.988 -22.839 -11.547 1.00 24.33 308 SER A O 1
ATOM 2406 N N . SER A 1 309 ? 11.490 -20.956 -12.632 1.00 23.33 309 SER A N 1
ATOM 2407 C CA . SER A 1 309 ? 11.901 -20.230 -11.423 1.00 23.33 309 SER A CA 1
ATOM 2408 C C . SER A 1 309 ? 11.797 -18.720 -11.632 1.00 23.33 309 SER A C 1
ATOM 2410 O O . SER A 1 309 ? 12.508 -18.128 -12.437 1.00 23.33 309 SER A O 1
ATOM 2412 N N . ILE A 1 310 ? 10.869 -18.123 -10.886 1.00 23.50 310 ILE A N 1
ATOM 2413 C CA . ILE A 1 310 ? 10.633 -16.684 -10.714 1.00 23.50 310 ILE A CA 1
ATOM 2414 C C . ILE A 1 310 ? 11.613 -16.186 -9.639 1.00 23.50 310 ILE A C 1
ATOM 2416 O O . ILE A 1 310 ? 11.730 -16.843 -8.604 1.00 23.50 310 ILE A O 1
ATOM 2420 N N . MET A 1 311 ? 12.298 -15.045 -9.816 1.00 26.86 311 MET A N 1
ATOM 2421 C CA . MET A 1 311 ? 13.144 -14.497 -8.740 1.00 26.86 311 MET A CA 1
ATOM 2422 C C . MET A 1 311 ? 13.181 -12.965 -8.649 1.00 26.86 311 MET A C 1
ATOM 2424 O O . MET A 1 311 ? 13.174 -12.258 -9.651 1.00 26.86 311 MET A O 1
ATOM 2428 N N . ARG A 1 312 ? 13.248 -12.496 -7.391 1.00 25.55 312 ARG A N 1
ATOM 2429 C CA . ARG A 1 312 ? 13.203 -11.114 -6.892 1.00 25.55 312 ARG A CA 1
ATOM 2430 C C . ARG A 1 312 ? 14.628 -10.555 -6.578 1.00 25.55 312 ARG A C 1
ATOM 2432 O O . ARG A 1 312 ? 15.474 -11.292 -6.097 1.00 25.55 312 ARG A O 1
ATOM 2439 N N . MET A 1 313 ? 14.903 -9.261 -6.766 1.00 27.38 313 MET A N 1
ATOM 2440 C CA . MET A 1 313 ? 16.097 -8.478 -6.492 1.00 27.38 313 MET A CA 1
ATOM 2441 C C . MET A 1 313 ? 15.699 -7.224 -5.698 1.00 27.38 313 MET A C 1
ATOM 2443 O O . MET A 1 313 ? 14.869 -6.425 -6.116 1.00 27.38 313 MET A O 1
ATOM 2447 N N . THR A 1 314 ? 16.358 -7.043 -4.556 1.00 23.41 314 THR A N 1
ATOM 2448 C CA . THR A 1 314 ? 16.368 -5.808 -3.764 1.00 23.41 314 THR A CA 1
ATOM 2449 C C . THR A 1 314 ? 17.794 -5.257 -3.770 1.00 23.41 314 THR A C 1
ATOM 2451 O O . THR A 1 314 ? 18.735 -5.987 -3.458 1.00 23.41 314 THR A O 1
ATOM 2454 N N . ILE A 1 315 ? 17.990 -3.973 -4.083 1.00 26.89 315 ILE A N 1
ATOM 2455 C CA . ILE A 1 315 ? 19.306 -3.328 -3.941 1.00 26.89 315 ILE A CA 1
ATOM 2456 C C . ILE A 1 315 ? 19.555 -3.065 -2.449 1.00 26.89 315 ILE A C 1
ATOM 2458 O O . ILE A 1 315 ? 18.960 -2.166 -1.855 1.00 26.89 315 ILE A O 1
ATOM 2462 N N . SER A 1 316 ? 20.464 -3.819 -1.825 1.00 22.66 316 SER A N 1
ATOM 2463 C CA . SER A 1 316 ? 20.973 -3.506 -0.486 1.00 22.66 316 SER A CA 1
ATOM 2464 C C . SER A 1 316 ? 22.501 -3.425 -0.481 1.00 22.66 316 SER A C 1
ATOM 2466 O O . SER A 1 316 ? 23.199 -4.173 -1.158 1.00 22.66 316 SER A O 1
ATOM 2468 N N . ARG A 1 317 ? 23.026 -2.446 0.261 1.00 24.53 317 ARG A N 1
ATOM 2469 C CA . ARG A 1 317 ? 24.461 -2.187 0.410 1.00 24.53 317 ARG A CA 1
ATOM 2470 C C . ARG A 1 317 ? 24.992 -3.103 1.516 1.00 24.53 317 ARG A C 1
ATOM 2472 O O . ARG A 1 317 ? 24.703 -2.847 2.685 1.00 24.53 317 ARG A O 1
ATOM 2479 N N . SER A 1 318 ? 25.774 -4.129 1.185 1.00 24.09 318 SER A N 1
ATOM 2480 C CA . SER A 1 318 ? 26.526 -4.887 2.190 1.00 24.09 318 SER A CA 1
ATOM 2481 C C . SER A 1 318 ? 27.701 -4.037 2.685 1.00 24.09 318 SER A C 1
ATOM 2483 O O . SER A 1 318 ? 28.642 -3.763 1.940 1.00 24.09 318 SER A O 1
ATOM 2485 N N . ARG A 1 319 ? 27.662 -3.592 3.946 1.00 24.95 319 ARG A N 1
ATOM 2486 C CA . ARG A 1 319 ? 28.875 -3.128 4.632 1.00 24.95 319 ARG A CA 1
ATOM 2487 C C . ARG A 1 319 ? 29.693 -4.365 4.995 1.00 24.95 319 ARG A C 1
ATOM 2489 O O . ARG A 1 319 ? 29.333 -5.063 5.938 1.00 24.95 319 ARG A O 1
ATOM 2496 N N . SER A 1 320 ? 30.786 -4.609 4.278 1.00 27.03 320 SER A N 1
ATOM 2497 C CA . SER A 1 320 ? 31.859 -5.447 4.814 1.00 27.03 320 SER A CA 1
ATOM 2498 C C . SER A 1 320 ? 32.468 -4.713 6.012 1.00 27.03 320 SER A C 1
ATOM 2500 O O . SER A 1 320 ? 32.997 -3.609 5.875 1.00 27.03 320 SER A O 1
ATOM 2502 N N . LYS A 1 321 ? 32.320 -5.291 7.207 1.00 29.66 321 LYS A N 1
ATOM 2503 C CA . LYS A 1 321 ? 33.156 -4.966 8.363 1.00 29.66 321 LYS A CA 1
ATOM 2504 C C . LYS A 1 321 ? 34.467 -5.717 8.150 1.00 29.66 321 LYS A C 1
ATOM 2506 O O . LYS A 1 321 ? 34.485 -6.908 8.423 1.00 29.66 321 LYS A O 1
ATOM 2511 N N . ASN A 1 322 ? 35.482 -5.050 7.599 1.00 27.50 322 ASN A N 1
ATOM 2512 C CA . ASN A 1 322 ? 36.911 -5.227 7.903 1.00 27.50 322 ASN A CA 1
ATOM 2513 C C . ASN A 1 322 ? 37.770 -4.534 6.835 1.00 27.50 322 ASN A C 1
ATOM 2515 O O . ASN A 1 322 ? 37.869 -5.041 5.727 1.00 27.50 322 ASN A O 1
ATOM 2519 N N . GLY A 1 323 ? 38.416 -3.432 7.231 1.00 26.19 323 GLY A N 1
ATOM 2520 C CA . GLY A 1 323 ? 39.753 -3.026 6.770 1.00 26.19 323 GLY A CA 1
ATOM 2521 C C . GLY A 1 323 ? 39.936 -2.527 5.325 1.00 26.19 323 GLY A C 1
ATOM 2522 O O . GLY A 1 323 ? 39.137 -2.861 4.459 1.00 26.19 323 GLY A O 1
ATOM 2523 N N . PRO A 1 324 ? 40.959 -1.682 5.076 1.00 40.00 324 PRO A N 1
ATOM 2524 C CA . PRO A 1 324 ? 41.105 -0.908 3.845 1.00 40.00 324 PRO A CA 1
ATOM 2525 C C . PRO A 1 324 ? 41.921 -1.638 2.761 1.00 40.00 324 PRO A C 1
ATOM 2527 O O . PRO A 1 324 ? 42.569 -2.643 3.032 1.00 40.00 324 PRO A O 1
ATOM 2530 N N . ASP A 1 325 ? 41.893 -1.060 1.558 1.00 30.19 325 ASP A N 1
ATOM 2531 C CA . ASP A 1 325 ? 42.696 -1.374 0.367 1.00 30.19 325 ASP A CA 1
ATOM 2532 C C . ASP A 1 325 ? 42.349 -2.663 -0.402 1.00 30.19 325 ASP A C 1
ATOM 2534 O O . ASP A 1 325 ? 42.611 -3.778 0.036 1.00 30.19 325 ASP A O 1
ATOM 2538 N N . ASN A 1 326 ? 41.825 -2.510 -1.629 1.00 24.92 326 ASN A N 1
ATOM 2539 C CA . ASN A 1 326 ? 42.617 -2.747 -2.848 1.00 24.92 326 ASN A CA 1
ATOM 2540 C C . ASN A 1 326 ? 41.785 -2.827 -4.145 1.00 24.92 326 ASN A C 1
ATOM 2542 O O . ASN A 1 326 ? 40.776 -3.518 -4.240 1.00 24.92 326 ASN A O 1
ATOM 2546 N N . CYS A 1 327 ? 42.335 -2.145 -5.152 1.00 23.92 327 CYS A N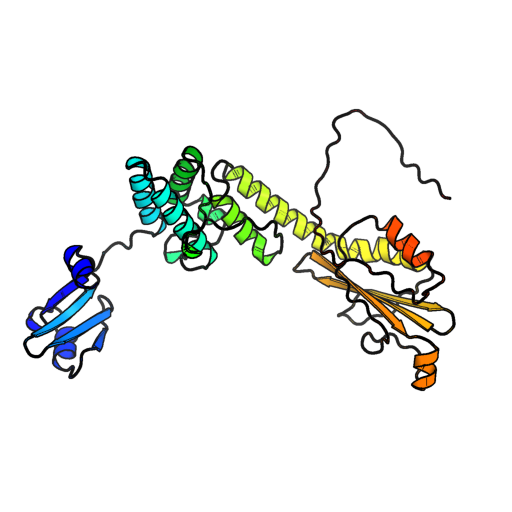 1
ATOM 2547 C CA . CYS A 1 327 ? 42.475 -2.544 -6.552 1.00 23.92 327 CYS A CA 1
ATOM 2548 C C . CYS A 1 327 ? 41.232 -2.887 -7.390 1.00 23.92 327 CYS A C 1
ATOM 2550 O O . CYS A 1 327 ? 40.726 -4.006 -7.406 1.00 23.92 327 CYS A O 1
ATOM 2552 N N . CYS A 1 328 ? 40.907 -1.951 -8.286 1.00 24.44 328 CYS A N 1
ATOM 2553 C CA . CYS A 1 328 ? 40.480 -2.294 -9.637 1.00 24.44 328 CYS A CA 1
ATOM 2554 C C . CYS A 1 328 ? 41.583 -3.120 -10.320 1.00 24.44 328 CYS A C 1
ATOM 2556 O O . CYS A 1 328 ? 42.649 -2.590 -10.627 1.00 24.44 328 CYS A O 1
ATOM 2558 N N . ALA A 1 329 ? 41.317 -4.392 -10.598 1.00 21.92 329 ALA A N 1
ATOM 2559 C CA . ALA A 1 329 ? 42.055 -5.162 -11.589 1.00 21.92 329 ALA A CA 1
ATOM 2560 C C . ALA A 1 329 ? 41.047 -5.950 -12.432 1.00 21.92 329 ALA A C 1
ATOM 2562 O O . ALA A 1 329 ? 40.365 -6.844 -11.939 1.00 21.92 329 ALA A O 1
ATOM 2563 N N . ILE A 1 330 ? 40.942 -5.570 -13.704 1.00 22.00 330 ILE A N 1
ATOM 2564 C CA . ILE A 1 330 ? 40.306 -6.359 -14.756 1.00 22.00 330 ILE A CA 1
ATOM 2565 C C . ILE A 1 330 ? 41.448 -7.117 -15.426 1.00 22.00 330 ILE A C 1
ATOM 2567 O O . ILE A 1 330 ? 42.333 -6.494 -16.008 1.00 22.00 330 ILE A O 1
ATOM 2571 N N . THR A 1 331 ? 41.450 -8.443 -15.343 1.00 21.12 331 THR A N 1
ATOM 2572 C CA . THR A 1 331 ? 42.303 -9.289 -16.182 1.00 21.12 331 THR A CA 1
ATOM 2573 C C . THR A 1 331 ? 41.422 -10.115 -17.103 1.00 21.12 331 THR A C 1
ATOM 2575 O O . THR A 1 331 ? 40.499 -10.799 -16.665 1.00 21.12 331 THR A O 1
ATOM 2578 N N . SER A 1 332 ? 41.701 -10.009 -18.401 1.00 22.02 332 SER A N 1
ATOM 2579 C CA . SER A 1 332 ? 41.081 -10.808 -19.449 1.00 22.02 332 SER A CA 1
ATOM 2580 C C . SER A 1 332 ? 41.709 -12.197 -19.499 1.00 22.02 332 SER A C 1
ATOM 2582 O O . SER A 1 332 ? 42.940 -12.308 -19.523 1.00 22.02 332 SER A O 1
ATOM 2584 N N . LYS A 1 333 ? 40.879 -13.226 -19.638 1.00 24.75 333 LYS A N 1
ATOM 2585 C CA . LYS A 1 333 ? 41.182 -14.383 -20.478 1.00 24.75 333 LYS A CA 1
ATOM 2586 C C . LYS A 1 333 ? 39.934 -14.781 -21.235 1.00 24.75 333 LYS A C 1
ATOM 2588 O O . LYS A 1 333 ? 38.860 -14.776 -20.595 1.00 24.75 333 LYS A O 1
#

Nearest PDB structures (foldseek):
  5lly-assembly1_D  TM=3.569E-01  e=8.036E-01  Idiomarina sp. A28L
  6szw-assembly1_A  TM=7.432E-01  e=7.995E+00  Homo sapiens
  5lly-assembly2_A  TM=3.833E-01  e=2.102E+00  Idiomarina sp. A28L
  6szw-assembly1_C  TM=5.516E-01  e=4.211E+00  Homo sapiens